Protein AF-A0AAD8YLR4-F1 (afdb_monomer)

Organism: NCBI:txid267567

Sequence (235 aa):
MLASTNTVVDGVGDVEEAAAVDIAEENGDDTSNDDSKNNEPLKPLCKSSRTKGYILLLVSASLNFEAVWRLYRKQDYVLHTDLEEINWCIVLDNLSSFYDFVLLRRSESDNDIRYAMAAACITIIISSFAILCHFDCTSLRKTLWPKMFGPNKRVELCILIFLVIFWLVTIWFNTTIRGIAGEGNEQYNLYFTSWLCLWTTFWTLERWFVASGMSSFQKFISSWPNRCKLWLITL

Solvent-accessible surface area (backbone atoms only — not comparable to full-atom values): 13696 Å² total; per-residue (Å²): 139,85,83,84,83,85,81,86,87,84,78,90,79,90,78,83,89,83,81,87,83,79,88,75,90,76,93,74,94,75,92,71,89,71,88,77,75,68,87,66,78,80,76,62,61,68,76,39,75,43,55,57,24,33,53,52,30,26,53,28,19,50,54,26,30,53,39,46,52,52,50,55,53,50,51,58,50,50,55,58,55,54,68,73,69,57,65,62,75,66,46,65,81,43,45,66,63,50,48,52,52,52,52,50,55,49,54,54,55,52,50,53,52,51,48,53,38,48,55,19,50,53,45,34,51,52,24,48,50,53,45,47,63,39,63,48,82,55,78,56,50,81,66,52,40,55,66,38,69,29,76,77,28,64,58,47,51,52,55,42,54,48,49,39,56,49,34,53,53,50,40,54,52,39,58,31,68,87,16,84,37,32,68,71,79,78,39,58,63,39,40,53,25,46,52,46,31,39,51,30,36,50,50,26,45,39,40,46,34,46,66,47,72,43,79,37,64,68,60,52,60,70,42,39,73,76,73,46,61,67,65,74,74,76,112

Structure (mmCIF, N/CA/C/O backbone):
data_AF-A0AAD8YLR4-F1
#
_entry.id   AF-A0AAD8YLR4-F1
#
loop_
_atom_site.group_PDB
_atom_site.id
_atom_site.type_symbol
_atom_site.label_atom_id
_atom_site.label_alt_id
_atom_site.label_comp_id
_atom_site.label_asym_id
_atom_site.label_entity_id
_atom_site.label_seq_id
_atom_site.pdbx_PDB_ins_code
_atom_site.Cartn_x
_atom_site.Cartn_y
_atom_site.Cartn_z
_atom_site.occupancy
_atom_site.B_iso_or_equiv
_atom_site.au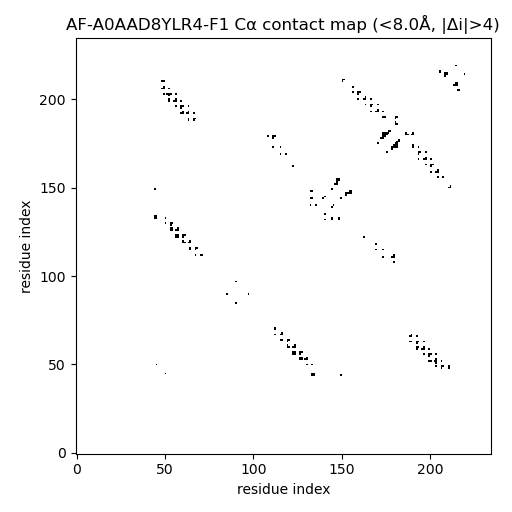th_seq_id
_atom_site.auth_comp_id
_atom_site.auth_asym_id
_atom_site.auth_atom_id
_atom_site.pdbx_PDB_model_num
ATOM 1 N N . MET A 1 1 ? -24.686 -42.105 -12.215 1.00 49.91 1 MET A N 1
ATOM 2 C CA . MET A 1 1 ? -24.621 -41.482 -10.876 1.00 49.91 1 MET A CA 1
ATOM 3 C C . MET A 1 1 ? -25.167 -40.072 -11.001 1.00 49.91 1 MET A C 1
ATOM 5 O O . MET A 1 1 ? -24.463 -39.198 -11.481 1.00 49.91 1 MET A O 1
ATOM 9 N N . LEU A 1 2 ? -26.452 -39.894 -10.695 1.00 46.34 2 LEU A N 1
ATOM 10 C CA . LEU A 1 2 ? -27.139 -38.603 -10.718 1.00 46.34 2 LEU A CA 1
ATOM 11 C C . LEU A 1 2 ? -27.111 -38.050 -9.291 1.00 46.34 2 LEU A C 1
ATOM 13 O O . LEU A 1 2 ? -27.673 -38.669 -8.391 1.00 46.34 2 LEU A O 1
ATOM 17 N N . ALA A 1 3 ? -26.405 -36.941 -9.078 1.00 56.16 3 ALA A N 1
ATOM 18 C CA . ALA A 1 3 ? -26.392 -36.243 -7.799 1.00 56.16 3 ALA A CA 1
ATOM 19 C C . ALA A 1 3 ? -27.547 -35.233 -7.777 1.00 56.16 3 ALA A C 1
ATOM 21 O O . ALA A 1 3 ? -27.572 -34.288 -8.560 1.00 56.16 3 ALA A O 1
ATOM 22 N N . SER A 1 4 ? -28.513 -35.486 -6.897 1.00 58.59 4 SER A N 1
ATOM 23 C CA . SER A 1 4 ? -29.635 -34.603 -6.586 1.00 58.59 4 SER A CA 1
ATOM 24 C C . SER A 1 4 ? -29.158 -33.472 -5.677 1.00 58.59 4 SER A C 1
ATOM 26 O O . SER A 1 4 ? -28.769 -33.720 -4.536 1.00 58.59 4 SER A O 1
ATOM 28 N N . THR A 1 5 ? -29.188 -32.234 -6.161 1.00 60.31 5 THR A N 1
ATOM 29 C CA . THR A 1 5 ? -28.969 -31.023 -5.361 1.00 60.31 5 THR A CA 1
ATOM 30 C C . THR A 1 5 ? -30.301 -30.538 -4.793 1.00 60.31 5 THR A C 1
ATOM 32 O O . THR A 1 5 ? -31.132 -29.989 -5.510 1.00 60.31 5 THR A O 1
ATOM 35 N N . ASN A 1 6 ? -30.496 -30.731 -3.486 1.00 57.22 6 ASN A N 1
ATOM 36 C CA . ASN A 1 6 ? -31.580 -30.113 -2.725 1.00 57.22 6 ASN A CA 1
ATOM 37 C C . ASN A 1 6 ? -31.218 -28.654 -2.419 1.00 57.22 6 ASN A C 1
ATOM 39 O O . ASN A 1 6 ? -30.356 -28.386 -1.582 1.00 57.22 6 ASN A O 1
ATOM 43 N N . THR A 1 7 ? -31.887 -27.713 -3.078 1.00 54.81 7 THR A N 1
ATOM 44 C CA . THR A 1 7 ? -31.911 -26.299 -2.690 1.00 54.81 7 THR A CA 1
ATOM 45 C C . THR A 1 7 ? -33.064 -26.070 -1.719 1.00 54.81 7 THR A C 1
ATOM 47 O O . THR A 1 7 ? -34.225 -26.082 -2.122 1.00 54.81 7 THR A O 1
ATOM 50 N N . VAL A 1 8 ? -32.736 -25.875 -0.443 1.00 58.78 8 VAL A N 1
ATOM 51 C CA . VAL A 1 8 ? -33.669 -25.382 0.576 1.00 58.78 8 VAL A CA 1
ATOM 52 C C . VAL A 1 8 ? -33.744 -23.864 0.440 1.00 58.78 8 VAL A C 1
ATOM 54 O O . VAL A 1 8 ? -32.735 -23.173 0.577 1.00 58.78 8 VAL A O 1
ATOM 57 N N . VAL A 1 9 ? -34.938 -23.375 0.115 1.00 55.06 9 VAL A N 1
ATOM 58 C CA . VAL A 1 9 ? -35.313 -21.961 0.091 1.00 55.06 9 VAL A CA 1
ATOM 59 C C . VAL A 1 9 ? -36.240 -21.743 1.282 1.00 55.06 9 VAL A C 1
ATOM 61 O O . VAL A 1 9 ? -37.400 -22.121 1.218 1.00 55.06 9 VAL A O 1
ATOM 64 N N . ASP A 1 10 ? -35.714 -21.132 2.338 1.00 53.00 10 ASP A N 1
ATOM 65 C CA . ASP A 1 10 ? -36.456 -20.559 3.465 1.00 53.00 10 ASP A CA 1
ATOM 66 C C . ASP A 1 10 ? -35.835 -19.171 3.701 1.00 53.00 10 ASP A C 1
ATOM 68 O O . ASP A 1 10 ? -34.615 -19.033 3.692 1.00 53.00 10 ASP A O 1
ATOM 72 N N . GLY A 1 11 ? -36.540 -18.069 3.896 1.00 49.44 11 GLY A N 1
ATOM 73 C CA . GLY A 1 11 ? -37.961 -17.805 3.976 1.00 49.44 11 GLY A CA 1
ATOM 74 C C . GLY A 1 11 ? -38.108 -16.282 4.029 1.00 49.44 11 GLY A C 1
ATOM 75 O O . GLY A 1 11 ? -37.240 -15.571 4.541 1.00 49.44 11 GLY A O 1
ATOM 76 N N . VAL A 1 12 ? -39.182 -15.798 3.418 1.00 50.28 12 VAL A N 1
ATOM 77 C CA . VAL A 1 12 ? -39.616 -14.402 3.400 1.00 50.28 12 VAL A CA 1
ATOM 78 C C . VAL A 1 12 ? -39.970 -13.981 4.826 1.00 50.28 12 VAL A C 1
ATOM 80 O O . VAL A 1 12 ? -40.795 -14.618 5.474 1.00 50.28 12 VAL A O 1
ATOM 83 N N . GLY A 1 13 ? -39.314 -12.931 5.316 1.00 50.25 13 GLY A N 1
ATOM 84 C CA . GLY A 1 13 ? -39.686 -12.236 6.541 1.00 50.25 13 GLY A CA 1
ATOM 85 C C . GLY A 1 13 ? -40.211 -10.855 6.184 1.00 50.25 13 GLY A C 1
ATOM 86 O O . GLY A 1 13 ? -39.418 -9.936 5.980 1.00 50.25 13 GLY A O 1
ATOM 87 N N . ASP A 1 14 ? -41.533 -10.747 6.086 1.00 54.50 14 ASP A N 1
ATOM 88 C CA . ASP A 1 14 ? -42.263 -9.485 6.073 1.00 54.50 14 ASP A CA 1
ATOM 89 C C . ASP A 1 14 ? -42.074 -8.776 7.421 1.00 54.50 14 ASP A C 1
ATOM 91 O O . ASP A 1 14 ? -42.303 -9.368 8.476 1.00 54.50 14 ASP A O 1
ATOM 95 N N . VAL A 1 15 ? -41.665 -7.505 7.391 1.00 56.25 15 VAL A N 1
ATOM 96 C CA . VAL A 1 15 ? -41.794 -6.599 8.540 1.00 56.25 15 VAL A CA 1
ATOM 97 C C . VAL A 1 15 ? -42.367 -5.274 8.049 1.00 56.25 15 VAL A C 1
ATOM 99 O O . VAL A 1 15 ? -41.657 -4.407 7.539 1.00 56.25 15 VAL A O 1
ATOM 102 N N . GLU A 1 16 ? -43.693 -5.225 8.137 1.00 54.28 16 GLU A N 1
ATOM 103 C CA . GLU A 1 16 ? -44.536 -4.139 8.649 1.00 54.28 16 GLU A CA 1
ATOM 104 C C . GLU A 1 16 ? -43.886 -2.752 8.834 1.00 54.28 16 GLU A C 1
ATOM 106 O O . GLU A 1 16 ? -43.143 -2.464 9.770 1.00 54.28 16 GLU A O 1
ATOM 111 N N . GLU A 1 17 ? -44.230 -1.887 7.884 1.00 58.28 17 GLU A N 1
ATOM 112 C CA . GLU A 1 17 ? -44.813 -0.555 8.062 1.00 58.28 17 GLU A CA 1
ATOM 113 C C . GLU A 1 17 ? -45.206 -0.144 9.499 1.00 58.28 17 GLU A C 1
ATOM 115 O O . GLU A 1 17 ? -46.144 -0.687 10.066 1.00 58.28 17 GLU A O 1
ATOM 120 N N . ALA A 1 18 ? -44.537 0.884 10.041 1.00 47.28 18 ALA A N 1
ATOM 121 C CA . ALA A 1 18 ? -45.139 2.020 10.758 1.00 47.28 18 ALA A CA 1
ATOM 122 C C . ALA A 1 18 ? -44.048 2.927 11.358 1.00 47.28 18 ALA A C 1
ATOM 124 O O . ALA A 1 18 ? -43.190 2.463 12.102 1.00 47.28 18 ALA A O 1
ATOM 125 N N . ALA A 1 19 ? -44.108 4.228 11.058 1.00 43.12 19 ALA A N 1
ATOM 126 C CA . ALA A 1 19 ? -44.197 5.301 12.060 1.00 43.12 19 ALA A CA 1
ATOM 127 C C . ALA A 1 19 ? -43.851 6.659 11.430 1.00 43.12 19 ALA A C 1
ATOM 129 O O . ALA A 1 19 ? -42.728 6.912 10.991 1.00 43.12 19 ALA A O 1
ATOM 130 N N . ALA A 1 20 ? -44.856 7.532 11.422 1.00 48.81 20 ALA A N 1
ATOM 131 C CA . ALA A 1 20 ? -44.715 8.963 11.236 1.00 48.81 20 ALA A CA 1
ATOM 132 C C . ALA A 1 20 ? -43.827 9.552 12.345 1.00 48.81 20 ALA A C 1
ATOM 134 O O . ALA A 1 20 ? -43.966 9.202 13.516 1.00 48.81 20 ALA A O 1
ATOM 135 N N . VAL A 1 21 ? -42.914 10.443 11.961 1.00 51.75 21 VAL A N 1
ATOM 136 C CA . VAL A 1 21 ? -42.094 11.224 12.889 1.00 51.75 21 VAL A CA 1
ATOM 137 C C . VAL A 1 21 ? -42.799 12.558 13.108 1.00 51.75 21 VAL A C 1
ATOM 139 O O . VAL A 1 21 ? -42.682 13.464 12.285 1.00 51.75 21 VAL A O 1
ATOM 142 N N . ASP A 1 22 ? -43.538 12.649 14.212 1.00 47.34 22 ASP A N 1
ATOM 143 C CA . ASP A 1 22 ? -43.898 13.919 14.839 1.00 47.34 22 ASP A CA 1
ATOM 144 C C . ASP A 1 22 ? -42.649 14.487 15.526 1.00 47.34 22 ASP A C 1
ATOM 146 O O . ASP A 1 22 ? -42.030 13.847 16.378 1.00 47.34 22 ASP A O 1
ATOM 150 N N . ILE A 1 23 ? -42.256 15.692 15.118 1.00 53.31 23 ILE A N 1
ATOM 151 C CA . ILE A 1 23 ? -41.173 16.462 15.730 1.00 53.31 23 ILE A CA 1
ATOM 152 C C . ILE A 1 23 ? -41.787 17.232 16.901 1.00 53.31 23 ILE A C 1
ATOM 154 O O . ILE A 1 23 ? -42.362 18.302 16.713 1.00 53.31 23 ILE A O 1
ATOM 158 N N . ALA A 1 24 ? -41.677 16.674 18.105 1.00 51.72 24 ALA A N 1
ATOM 159 C CA . ALA A 1 24 ? -41.873 17.408 19.347 1.00 51.72 24 ALA A CA 1
ATOM 160 C C . ALA A 1 24 ? -40.500 17.848 19.876 1.00 51.72 24 ALA A C 1
ATOM 162 O O . ALA A 1 24 ? -39.644 17.023 20.194 1.00 51.72 24 ALA A O 1
ATOM 163 N N . GLU A 1 25 ? -40.288 19.163 19.923 1.00 59.66 25 GLU A N 1
ATOM 164 C CA . GLU A 1 25 ? -39.229 19.789 20.709 1.00 59.66 25 GLU A CA 1
ATOM 165 C C . GLU A 1 25 ? -39.498 19.527 22.194 1.00 59.66 25 GLU A C 1
ATOM 167 O O . GLU A 1 25 ? -40.495 20.001 22.736 1.00 59.66 25 GLU A O 1
ATOM 172 N N . GLU A 1 26 ? -38.593 18.818 22.867 1.00 51.00 26 GLU A N 1
ATOM 173 C CA . GLU A 1 26 ? -38.573 18.767 24.326 1.00 51.00 26 GLU A CA 1
ATOM 174 C C . GLU A 1 26 ? -37.176 19.150 24.825 1.00 51.00 26 GLU A C 1
ATOM 176 O O . GLU A 1 26 ? -36.200 18.406 24.720 1.00 51.00 26 GLU A O 1
ATOM 181 N N . ASN A 1 27 ? -37.096 20.387 25.319 1.00 56.31 27 ASN A N 1
ATOM 182 C CA . ASN A 1 27 ? -36.029 20.873 26.180 1.00 56.31 27 ASN A CA 1
ATOM 183 C C . ASN A 1 27 ? -36.123 20.131 27.519 1.00 56.31 27 ASN A C 1
ATOM 185 O O . ASN A 1 27 ? -37.090 20.320 28.254 1.00 56.31 27 ASN A O 1
ATOM 189 N N . GLY A 1 28 ? -35.107 19.337 27.845 1.00 51.66 28 GLY A N 1
ATOM 190 C CA . GLY A 1 28 ? -34.998 18.631 29.118 1.00 51.66 28 GLY A CA 1
ATOM 191 C C . GLY A 1 28 ? -33.544 18.534 29.555 1.00 51.66 28 GLY A C 1
ATOM 192 O O . GLY A 1 28 ? -32.827 17.617 29.167 1.00 51.66 28 GLY A O 1
ATOM 193 N N . ASP A 1 29 ? -33.122 19.534 30.324 1.00 58.84 29 ASP A N 1
ATOM 194 C CA . ASP A 1 29 ? -31.951 19.508 31.195 1.00 58.84 29 ASP A CA 1
ATOM 195 C C . ASP A 1 29 ? -32.166 18.437 32.271 1.00 58.84 29 ASP A C 1
ATOM 197 O O . ASP A 1 29 ? -33.062 18.578 33.095 1.00 58.84 29 ASP A O 1
ATOM 201 N N . ASP A 1 30 ? -31.375 17.365 32.242 1.00 48.28 3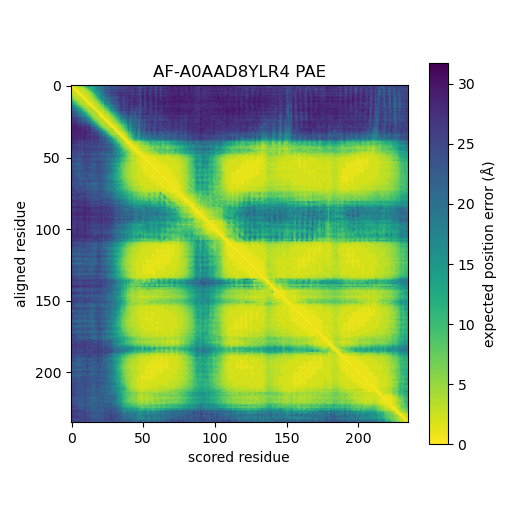0 ASP A N 1
ATOM 202 C CA . ASP A 1 30 ? -31.190 16.495 33.403 1.00 48.28 30 ASP A CA 1
ATOM 203 C C . ASP A 1 30 ? -29.800 15.854 33.357 1.00 48.28 30 ASP A C 1
ATOM 205 O O . ASP A 1 30 ? -29.542 14.783 32.797 1.00 48.28 30 ASP A O 1
ATOM 209 N N . THR A 1 31 ? -28.856 16.576 33.954 1.00 52.84 31 THR A N 1
ATOM 210 C CA . THR A 1 31 ? -27.469 16.152 34.136 1.00 52.84 31 THR A CA 1
ATOM 211 C C . THR A 1 31 ? -27.368 15.260 35.378 1.00 52.84 31 THR A C 1
ATOM 213 O O . THR A 1 31 ? -26.794 15.647 36.395 1.00 52.84 31 THR A O 1
ATOM 216 N N . SER A 1 32 ? -27.942 14.054 35.330 1.00 51.72 32 SER A N 1
ATOM 217 C CA . SER A 1 32 ? -27.764 13.056 36.390 1.00 51.72 32 SER A CA 1
ATOM 218 C C . SER A 1 32 ? -26.590 12.125 36.070 1.00 51.72 32 SER A C 1
ATOM 220 O O . SER A 1 32 ? -26.658 11.297 35.160 1.00 51.72 32 SER A O 1
ATOM 222 N N . ASN A 1 33 ? -25.515 12.278 36.849 1.00 54.03 33 ASN A N 1
ATOM 223 C CA . ASN A 1 33 ? -24.381 11.361 36.969 1.00 54.03 33 ASN A CA 1
ATOM 224 C C . ASN A 1 33 ? -24.854 9.922 37.228 1.00 54.03 33 ASN A C 1
ATOM 226 O O . ASN A 1 33 ? -25.118 9.551 38.370 1.00 54.03 33 ASN A O 1
ATOM 230 N N . ASP A 1 34 ? -24.892 9.101 36.182 1.00 46.81 34 ASP A N 1
ATOM 231 C CA . ASP A 1 34 ? -24.979 7.646 36.303 1.00 46.81 34 ASP A CA 1
ATOM 232 C C . ASP A 1 34 ? -23.644 7.015 35.875 1.00 46.81 34 ASP A C 1
ATOM 234 O O . ASP A 1 34 ? -23.484 6.448 34.791 1.00 46.81 34 ASP A O 1
ATOM 238 N N . ASP A 1 35 ? -22.647 7.168 36.752 1.00 54.62 35 ASP A N 1
ATOM 239 C CA . ASP A 1 35 ? -21.305 6.571 36.652 1.00 54.62 35 ASP A CA 1
ATOM 240 C C . ASP A 1 35 ? -21.300 5.058 36.980 1.00 54.62 35 ASP A C 1
ATOM 242 O O . ASP A 1 35 ? -20.246 4.451 37.176 1.00 54.62 35 ASP A O 1
ATOM 246 N N . SER A 1 36 ? -22.469 4.405 37.014 1.00 54.88 36 SER A N 1
ATOM 247 C CA . SER A 1 36 ? -22.599 2.968 37.297 1.00 54.88 36 SER A CA 1
ATOM 248 C C . SER A 1 36 ? -22.646 2.081 36.044 1.00 54.88 36 SER A C 1
ATOM 250 O O . SER A 1 36 ? -23.010 0.906 36.115 1.00 54.88 36 SER A O 1
ATOM 252 N N . LYS A 1 37 ? -22.247 2.594 34.872 1.00 48.94 37 LYS A N 1
ATOM 253 C CA . LYS A 1 37 ? -22.216 1.800 33.634 1.00 48.94 37 LYS A CA 1
ATOM 254 C C . LYS A 1 37 ? -21.131 0.724 33.678 1.00 48.94 37 LYS A C 1
ATOM 256 O O . LYS A 1 37 ? -19.991 0.954 33.290 1.00 48.94 37 LYS A O 1
ATOM 261 N N . ASN A 1 38 ? -21.555 -0.464 34.108 1.00 50.00 38 ASN A N 1
ATOM 262 C CA . ASN A 1 38 ? -21.089 -1.785 33.696 1.00 50.00 38 ASN A CA 1
ATOM 263 C C . ASN A 1 38 ? -19.584 -1.880 33.417 1.00 50.00 38 ASN A C 1
ATOM 265 O O . ASN A 1 38 ? -19.125 -1.681 32.292 1.00 50.00 38 ASN A O 1
ATOM 269 N N . ASN A 1 39 ? -18.838 -2.317 34.434 1.00 60.66 39 ASN A N 1
ATOM 270 C CA . ASN A 1 39 ? -17.492 -2.875 34.290 1.00 60.66 39 ASN A CA 1
ATOM 271 C C . ASN A 1 39 ? -17.536 -4.203 33.506 1.00 60.66 39 ASN A C 1
ATOM 273 O O . ASN A 1 39 ? -17.104 -5.244 34.005 1.00 60.66 39 ASN A O 1
ATOM 277 N N . GLU A 1 40 ? -18.078 -4.205 32.286 1.00 71.38 40 GLU A N 1
ATOM 278 C CA . GLU A 1 40 ? -17.876 -5.326 31.383 1.00 71.38 40 GLU A CA 1
ATOM 279 C C . GLU A 1 40 ? -16.366 -5.467 31.156 1.00 71.38 40 GLU A C 1
ATOM 281 O O . GLU A 1 40 ? -15.687 -4.488 30.822 1.00 71.38 40 GLU A O 1
ATOM 286 N N . PRO A 1 41 ? -15.800 -6.663 31.384 1.00 71.44 41 PRO A N 1
ATOM 287 C CA . PRO A 1 41 ? -14.368 -6.865 31.283 1.00 71.44 41 PRO A CA 1
ATOM 288 C C . PRO A 1 41 ? -13.905 -6.485 29.876 1.00 71.44 41 PRO A C 1
ATOM 290 O O . PRO A 1 41 ? -14.313 -7.098 28.888 1.00 71.44 41 PRO A O 1
ATOM 293 N N . LEU A 1 42 ? -13.042 -5.465 29.796 1.00 70.75 42 LEU A N 1
ATOM 294 C CA . LEU A 1 42 ? -12.464 -4.963 28.549 1.00 70.75 42 LEU A CA 1
ATOM 295 C C . LEU A 1 42 ? -11.948 -6.134 27.707 1.00 70.75 42 LEU A C 1
ATOM 297 O O . LEU A 1 42 ? -10.951 -6.781 28.045 1.00 70.75 42 LEU A O 1
ATOM 301 N N . LYS A 1 43 ? -12.634 -6.406 26.591 1.00 79.19 43 LYS A N 1
ATOM 302 C CA . LYS A 1 43 ? -12.244 -7.471 25.668 1.00 79.19 43 LYS A CA 1
ATOM 303 C C . LYS A 1 43 ? -10.803 -7.215 25.202 1.00 79.19 43 LYS A C 1
ATOM 305 O O . LYS A 1 43 ? -10.490 -6.110 24.757 1.00 79.19 43 LYS A O 1
ATOM 310 N N . PRO A 1 44 ? -9.901 -8.207 25.287 1.00 80.88 44 PRO A N 1
ATOM 311 C CA . PRO A 1 44 ? -8.498 -7.998 24.957 1.00 80.88 44 PRO A CA 1
ATOM 312 C C . PRO A 1 44 ? -8.323 -7.611 23.479 1.00 80.88 44 PRO A C 1
ATOM 314 O O . PRO A 1 44 ? -8.842 -8.298 22.597 1.00 80.88 44 PRO A O 1
ATOM 317 N N . LEU A 1 45 ? -7.553 -6.543 23.212 1.00 78.62 45 LEU A N 1
ATOM 318 C CA . LEU A 1 45 ? -7.290 -6.020 21.859 1.00 78.62 45 LEU A CA 1
ATOM 319 C C . LEU A 1 45 ? -6.738 -7.079 20.895 1.00 78.62 45 LEU A C 1
ATOM 321 O O . LEU A 1 45 ? -7.091 -7.068 19.721 1.00 78.62 45 LEU A O 1
ATOM 325 N N . CYS A 1 46 ? -5.942 -8.033 21.383 1.00 82.38 46 CYS A N 1
ATOM 326 C CA . CYS A 1 46 ? -5.368 -9.105 20.564 1.00 82.38 46 CYS A CA 1
ATOM 327 C C . CYS A 1 46 ? -6.416 -10.044 19.938 1.00 82.38 46 CYS A C 1
ATOM 329 O O . CYS A 1 46 ? -6.127 -10.721 18.955 1.00 82.38 46 CYS A O 1
ATOM 331 N N . LYS A 1 47 ? -7.647 -10.082 20.471 1.00 85.81 47 LYS A N 1
ATOM 332 C CA . LYS A 1 47 ? -8.772 -10.842 19.893 1.00 85.81 47 LYS A CA 1
ATOM 333 C C . LYS A 1 47 ? -9.615 -10.010 18.919 1.00 85.81 47 LYS A C 1
ATOM 335 O O . LYS A 1 47 ? -10.684 -10.453 18.497 1.00 85.81 47 LYS A O 1
ATOM 340 N N . SER A 1 48 ? -9.171 -8.800 18.585 1.00 88.25 48 SER A N 1
ATOM 341 C CA . SER A 1 48 ? -9.835 -7.930 17.620 1.00 88.25 48 SER A CA 1
ATOM 342 C C . SER A 1 48 ? -9.770 -8.533 16.216 1.00 88.25 48 SER A C 1
ATOM 344 O O . SER A 1 48 ? -8.715 -8.955 15.746 1.00 88.25 48 SER A O 1
ATOM 346 N N . SER A 1 49 ? -10.894 -8.522 15.497 1.00 90.12 49 SER A N 1
ATOM 347 C CA . SER A 1 49 ? -10.928 -8.881 14.073 1.00 90.12 49 SER A CA 1
ATOM 348 C C . SER A 1 49 ? -10.056 -7.951 13.216 1.00 90.12 49 SER A C 1
ATOM 350 O O . SER A 1 49 ? -9.607 -8.362 12.148 1.00 90.12 49 SER A O 1
ATOM 352 N N . ARG A 1 50 ? -9.769 -6.737 13.708 1.00 92.81 50 ARG A N 1
ATOM 353 C CA . ARG A 1 50 ? -8.946 -5.710 13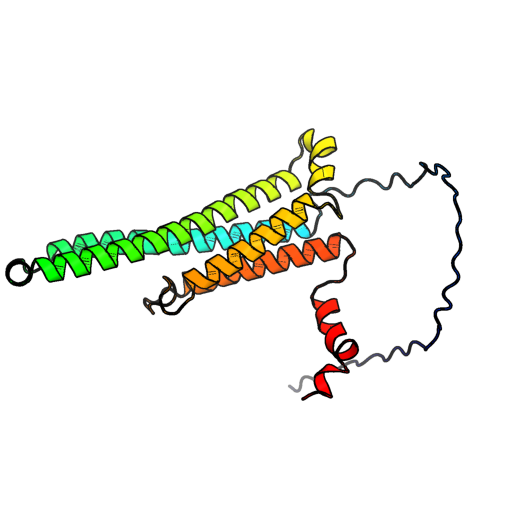.047 1.00 92.81 50 ARG A CA 1
ATOM 354 C C . ARG A 1 50 ? -7.475 -6.108 12.930 1.00 92.81 50 ARG A C 1
ATOM 356 O O . ARG A 1 50 ? -6.847 -5.814 11.920 1.00 92.81 50 ARG A O 1
ATOM 363 N N . THR A 1 51 ? -6.940 -6.856 13.899 1.00 94.44 51 THR A N 1
ATOM 364 C CA . THR A 1 51 ? -5.540 -7.318 13.881 1.00 94.44 51 THR A CA 1
ATOM 365 C C . THR A 1 51 ? -5.247 -8.187 12.657 1.00 94.44 51 THR A C 1
ATOM 367 O O . THR A 1 51 ? -4.174 -8.081 12.072 1.00 94.44 51 THR A O 1
ATOM 370 N N . LYS A 1 52 ? -6.225 -8.987 12.208 1.00 95.56 52 LYS A N 1
ATOM 371 C CA . LYS A 1 52 ? -6.110 -9.774 10.970 1.00 95.56 52 LYS A CA 1
ATOM 372 C C . LYS A 1 52 ? -5.947 -8.882 9.733 1.00 95.56 52 LYS A C 1
ATOM 374 O O . LYS A 1 52 ? -5.193 -9.243 8.840 1.00 95.56 52 LYS A O 1
ATOM 379 N N . GLY A 1 53 ? -6.615 -7.725 9.718 1.00 95.94 53 GLY A N 1
ATOM 380 C CA . GLY A 1 53 ? -6.468 -6.686 8.695 1.00 95.94 53 GLY A CA 1
ATOM 381 C C . GLY A 1 53 ? -5.034 -6.190 8.584 1.00 95.94 53 GLY A C 1
ATOM 382 O O . GLY A 1 53 ? -4.419 -6.309 7.529 1.00 95.94 53 GLY A O 1
ATOM 383 N N . TYR A 1 54 ? -4.461 -5.745 9.704 1.00 96.88 54 TYR A N 1
ATOM 384 C CA . TYR A 1 54 ? -3.081 -5.261 9.729 1.00 96.88 54 TYR A CA 1
ATOM 385 C C . TYR A 1 54 ? -2.048 -6.333 9.364 1.00 96.88 54 TYR A C 1
ATOM 387 O O . TYR A 1 54 ? -1.102 -6.024 8.648 1.00 96.88 54 TYR A O 1
ATOM 395 N N . ILE A 1 55 ? -2.230 -7.586 9.802 1.00 97.00 55 ILE A N 1
ATOM 396 C CA . ILE A 1 55 ? -1.343 -8.697 9.411 1.00 97.00 55 ILE A CA 1
ATOM 397 C C . ILE A 1 55 ? -1.405 -8.927 7.899 1.00 97.00 55 ILE A C 1
ATOM 399 O O . ILE A 1 55 ? -0.367 -9.061 7.255 1.00 97.00 55 ILE A O 1
ATOM 403 N N . LEU A 1 56 ? -2.608 -8.951 7.322 1.00 97.38 56 LEU A N 1
ATOM 404 C CA . LEU A 1 56 ? -2.772 -9.141 5.884 1.00 97.38 56 LEU A CA 1
ATOM 405 C C . LEU A 1 56 ? -2.170 -7.973 5.087 1.00 97.38 56 LEU A C 1
ATOM 407 O O . LEU A 1 56 ? -1.521 -8.202 4.066 1.00 97.38 56 LEU A O 1
ATOM 411 N N . LEU A 1 57 ? -2.331 -6.741 5.578 1.00 97.44 57 LEU A N 1
ATOM 412 C CA . LEU A 1 57 ? -1.714 -5.551 4.994 1.00 97.44 57 LEU A CA 1
ATOM 413 C C . LEU A 1 57 ? -0.181 -5.610 5.067 1.00 97.44 57 LEU A C 1
ATOM 415 O O . LEU A 1 57 ? 0.476 -5.306 4.076 1.00 97.44 57 LEU A O 1
ATOM 419 N N . LEU A 1 58 ? 0.387 -6.050 6.196 1.00 97.88 58 LEU A N 1
ATOM 420 C CA . LEU A 1 58 ? 1.831 -6.242 6.355 1.00 97.88 58 LEU A CA 1
ATOM 421 C C . LEU A 1 58 ? 2.367 -7.248 5.330 1.00 97.88 58 LEU A C 1
ATOM 423 O O . LEU A 1 58 ? 3.308 -6.937 4.609 1.00 97.88 58 LEU A O 1
ATOM 427 N N . VAL A 1 59 ? 1.737 -8.423 5.221 1.00 98.06 59 VAL A N 1
ATOM 428 C CA . VAL A 1 59 ? 2.141 -9.459 4.254 1.00 98.06 59 VAL A CA 1
ATOM 429 C C . VAL A 1 59 ? 2.048 -8.936 2.821 1.00 98.06 59 VAL A C 1
ATOM 431 O O . VAL A 1 59 ? 2.977 -9.123 2.039 1.00 98.06 59 VAL A O 1
ATOM 434 N N . SER A 1 60 ? 0.963 -8.237 2.482 1.00 97.81 60 SER A N 1
ATOM 435 C CA . SER A 1 60 ? 0.770 -7.669 1.141 1.00 97.81 60 SER A CA 1
ATOM 436 C C . SER A 1 60 ? 1.837 -6.623 0.816 1.00 97.81 60 SER A C 1
ATOM 438 O O . SER A 1 60 ? 2.430 -6.665 -0.260 1.00 97.81 60 SER A O 1
ATOM 440 N N . ALA A 1 61 ? 2.151 -5.745 1.772 1.00 97.56 61 ALA A N 1
ATOM 441 C CA . ALA A 1 61 ? 3.196 -4.741 1.623 1.00 97.56 61 ALA A CA 1
ATOM 442 C C . ALA A 1 61 ? 4.594 -5.368 1.511 1.00 97.56 61 ALA A C 1
ATOM 444 O O . ALA A 1 61 ? 5.398 -4.903 0.709 1.00 97.56 61 ALA A O 1
ATOM 445 N N . SER A 1 62 ? 4.880 -6.453 2.238 1.00 97.88 62 SER A N 1
ATOM 446 C CA . SER A 1 62 ? 6.132 -7.206 2.089 1.00 97.88 62 SER A CA 1
ATOM 447 C C . SER A 1 62 ? 6.258 -7.873 0.719 1.00 97.88 62 SER A C 1
ATOM 449 O O . SER A 1 62 ? 7.330 -7.822 0.119 1.00 97.88 62 SER A O 1
ATOM 451 N N . LEU A 1 63 ? 5.175 -8.457 0.192 1.00 96.81 63 LEU A N 1
ATOM 452 C CA . LEU A 1 63 ? 5.160 -9.013 -1.165 1.00 96.81 63 LEU A CA 1
ATOM 453 C C . LEU A 1 63 ? 5.368 -7.921 -2.219 1.00 96.81 63 LEU A C 1
ATOM 455 O O . LEU A 1 63 ? 6.112 -8.129 -3.175 1.00 96.81 63 LEU A O 1
ATOM 459 N N . ASN A 1 64 ? 4.745 -6.755 -2.026 1.00 96.94 64 ASN A N 1
ATOM 460 C CA . ASN A 1 64 ? 4.940 -5.605 -2.899 1.00 96.94 64 ASN A CA 1
ATOM 461 C C . ASN A 1 64 ? 6.390 -5.104 -2.850 1.00 96.94 64 ASN A C 1
ATOM 463 O O . ASN A 1 64 ? 7.007 -4.940 -3.897 1.00 96.94 64 ASN A O 1
ATOM 467 N N . PHE A 1 65 ? 6.967 -4.959 -1.653 1.00 96.62 65 PHE A N 1
ATOM 468 C CA . PHE A 1 65 ? 8.366 -4.566 -1.477 1.00 96.62 65 PHE A CA 1
ATOM 469 C C . PHE A 1 65 ? 9.323 -5.537 -2.175 1.00 96.62 65 PHE A C 1
ATOM 471 O O . PHE A 1 65 ? 10.190 -5.103 -2.925 1.00 96.62 65 PHE A O 1
ATOM 478 N N . GLU A 1 66 ? 9.145 -6.846 -1.983 1.00 96.19 66 GLU A N 1
ATOM 479 C CA . GLU A 1 66 ? 9.972 -7.866 -2.637 1.00 96.19 66 GLU A CA 1
ATOM 480 C C . GLU A 1 66 ? 9.824 -7.823 -4.168 1.00 96.19 66 GLU A C 1
ATOM 482 O O . GLU A 1 66 ? 10.814 -7.978 -4.888 1.00 96.19 66 GLU A O 1
ATOM 487 N N . ALA A 1 67 ? 8.615 -7.571 -4.685 1.00 95.25 67 ALA A N 1
ATOM 488 C CA . ALA A 1 67 ? 8.391 -7.403 -6.119 1.00 95.25 67 ALA A CA 1
ATOM 489 C C . ALA A 1 67 ? 9.164 -6.194 -6.672 1.00 95.25 67 ALA A C 1
ATOM 491 O O . ALA A 1 67 ? 9.882 -6.344 -7.662 1.00 95.25 67 ALA A O 1
ATOM 492 N N . VAL A 1 68 ? 9.089 -5.033 -6.008 1.00 94.94 68 VAL A N 1
ATOM 493 C CA . VAL A 1 68 ? 9.844 -3.833 -6.412 1.00 94.94 68 VAL A CA 1
ATOM 494 C C . VAL A 1 68 ? 11.353 -4.053 -6.270 1.00 94.94 68 VAL A C 1
ATOM 496 O O . VAL A 1 68 ? 12.117 -3.717 -7.170 1.00 94.94 68 VAL A O 1
ATOM 499 N N . TRP A 1 69 ? 11.802 -4.681 -5.183 1.00 94.56 69 TRP A N 1
ATOM 500 C CA . TRP A 1 69 ? 13.219 -4.951 -4.932 1.00 94.56 69 TRP A CA 1
ATOM 501 C C . TRP A 1 69 ? 13.849 -5.863 -5.993 1.00 94.56 69 TRP A C 1
ATOM 503 O O . TRP A 1 69 ? 15.004 -5.683 -6.387 1.00 94.56 69 TRP A O 1
ATOM 513 N N . ARG A 1 70 ? 13.096 -6.848 -6.495 1.00 92.94 70 ARG A N 1
ATOM 514 C CA . ARG A 1 70 ? 13.537 -7.685 -7.622 1.00 92.94 70 ARG A CA 1
ATOM 515 C C . ARG A 1 70 ? 13.667 -6.892 -8.917 1.00 92.94 70 ARG A C 1
ATOM 517 O O . ARG A 1 70 ? 14.590 -7.170 -9.678 1.00 92.94 70 ARG A O 1
ATOM 524 N N . LEU A 1 71 ? 12.769 -5.941 -9.165 1.00 91.19 71 LEU A N 1
ATOM 525 C CA . LEU A 1 71 ? 12.834 -5.071 -10.340 1.00 91.19 71 LEU A CA 1
ATOM 526 C C . LEU A 1 71 ? 14.043 -4.145 -10.273 1.00 91.19 71 LEU A C 1
ATOM 528 O O . LEU A 1 71 ? 14.822 -4.116 -11.221 1.00 91.19 71 LEU A O 1
ATOM 532 N N . TYR A 1 72 ? 14.254 -3.507 -9.121 1.00 90.94 72 TYR A N 1
ATOM 533 C CA . TYR A 1 72 ? 15.424 -2.671 -8.865 1.00 90.94 72 TYR A CA 1
ATOM 534 C C . TYR A 1 72 ? 16.733 -3.422 -9.156 1.00 90.94 72 TYR A C 1
ATOM 536 O O . TYR A 1 72 ? 17.546 -2.973 -9.960 1.00 90.94 72 TYR A O 1
ATOM 544 N N . ARG A 1 73 ? 16.886 -4.642 -8.615 1.00 90.56 73 ARG A N 1
ATOM 545 C CA . ARG A 1 73 ? 18.071 -5.474 -8.889 1.00 90.56 73 ARG A CA 1
ATOM 546 C C . ARG A 1 73 ? 18.231 -5.830 -10.365 1.00 90.56 73 ARG A C 1
ATOM 548 O O . ARG A 1 73 ? 19.347 -5.807 -10.867 1.00 90.56 73 ARG A O 1
ATOM 555 N N . LYS A 1 74 ? 17.149 -6.193 -11.063 1.00 89.50 74 LYS A N 1
ATOM 556 C CA . LYS A 1 74 ? 17.220 -6.528 -12.497 1.00 89.50 74 LYS A CA 1
ATOM 557 C C . LYS A 1 74 ? 17.698 -5.340 -13.330 1.00 89.50 74 LYS A C 1
ATOM 559 O O . LYS A 1 74 ? 18.502 -5.542 -14.233 1.00 89.50 74 LYS A O 1
ATOM 564 N N . GLN A 1 75 ? 17.233 -4.135 -13.019 1.00 85.50 75 GLN A N 1
ATOM 565 C CA . GLN A 1 75 ? 17.641 -2.923 -13.726 1.00 85.50 75 GLN A CA 1
ATOM 566 C C . GLN A 1 75 ? 19.122 -2.601 -13.518 1.00 85.50 75 GLN A C 1
ATOM 568 O O . GLN A 1 75 ? 19.809 -2.285 -14.488 1.00 85.50 75 GLN A O 1
ATOM 573 N N . ASP A 1 76 ? 19.629 -2.767 -12.293 1.00 81.56 76 ASP A N 1
ATOM 574 C CA . ASP A 1 76 ? 21.060 -2.607 -12.008 1.00 81.56 76 ASP A CA 1
ATOM 575 C C . ASP A 1 76 ? 21.918 -3.611 -12.802 1.00 81.56 76 ASP A C 1
ATOM 577 O O . ASP A 1 76 ? 22.975 -3.246 -13.317 1.00 81.56 76 ASP A O 1
ATOM 581 N N . TYR A 1 77 ? 21.459 -4.861 -12.958 1.00 82.56 77 TYR A N 1
ATOM 582 C CA . TYR A 1 77 ? 22.163 -5.866 -13.765 1.00 82.56 77 TYR A CA 1
ATOM 583 C C . TYR A 1 77 ? 22.160 -5.547 -15.265 1.00 82.56 77 TYR A C 1
ATOM 585 O O . TYR A 1 77 ? 23.222 -5.581 -15.879 1.00 82.56 77 TYR A O 1
ATOM 593 N N . VAL A 1 78 ? 20.995 -5.234 -15.848 1.00 79.44 78 VAL A N 1
ATOM 594 C CA . VAL A 1 78 ? 20.868 -4.937 -17.291 1.00 79.44 78 VAL A CA 1
ATOM 595 C C . VAL A 1 78 ? 21.755 -3.762 -17.678 1.00 79.44 78 VAL A C 1
ATOM 597 O O . VAL A 1 78 ? 22.496 -3.842 -18.651 1.00 79.44 78 VAL A O 1
ATOM 600 N N . LEU A 1 79 ? 21.768 -2.714 -16.857 1.00 76.62 79 LEU A N 1
ATOM 601 C CA . LEU A 1 79 ? 22.634 -1.567 -17.077 1.00 76.62 79 LEU A CA 1
ATOM 602 C C . LEU A 1 79 ? 24.121 -1.956 -17.129 1.00 76.62 79 LEU A C 1
ATOM 604 O O . LEU A 1 79 ? 24.858 -1.434 -17.962 1.00 76.62 79 LEU A O 1
ATOM 608 N N . HIS A 1 80 ? 24.567 -2.839 -16.234 1.00 75.81 80 HIS A N 1
ATOM 609 C CA . HIS A 1 80 ? 25.956 -3.288 -16.219 1.00 75.81 80 HIS A CA 1
ATOM 610 C C . HIS A 1 80 ? 26.316 -4.110 -17.461 1.00 75.81 80 HIS A C 1
ATOM 612 O O . HIS A 1 80 ? 27.392 -3.897 -18.011 1.00 75.81 80 HIS A O 1
ATOM 618 N N . THR A 1 81 ? 25.431 -4.999 -17.920 1.00 78.75 81 THR A N 1
ATOM 619 C CA . THR A 1 81 ? 25.674 -5.832 -19.110 1.00 78.75 81 THR A CA 1
ATOM 620 C C . THR A 1 81 ? 25.605 -5.027 -20.410 1.00 78.75 81 THR A C 1
ATOM 622 O O . THR A 1 81 ? 26.490 -5.158 -21.251 1.00 78.75 81 THR A O 1
ATOM 625 N N . ASP A 1 82 ? 24.625 -4.133 -20.557 1.00 71.75 82 ASP A N 1
ATOM 626 C CA . ASP A 1 82 ? 24.471 -3.321 -21.771 1.00 71.75 82 ASP A CA 1
ATOM 627 C C . ASP A 1 82 ? 25.674 -2.387 -21.983 1.00 71.75 82 ASP A C 1
ATOM 629 O O . ASP A 1 82 ? 26.105 -2.167 -23.113 1.00 71.75 82 ASP A O 1
ATOM 633 N N . LEU A 1 83 ? 26.277 -1.876 -20.904 1.00 75.00 83 LEU A N 1
ATOM 634 C CA . LEU A 1 83 ? 27.494 -1.061 -20.981 1.00 75.00 83 LEU A CA 1
ATOM 635 C C . LEU A 1 83 ? 28.705 -1.820 -21.550 1.00 75.00 83 LEU A C 1
ATOM 637 O O . LEU A 1 83 ? 29.596 -1.181 -22.115 1.00 75.00 83 LEU A O 1
ATOM 641 N N . GLU A 1 84 ? 28.751 -3.147 -21.421 1.00 77.31 84 GLU A N 1
ATOM 642 C CA . GLU A 1 84 ? 29.854 -3.972 -21.929 1.00 77.31 84 GLU A CA 1
ATOM 643 C C . GLU A 1 84 ? 29.701 -4.314 -23.422 1.00 77.31 84 GLU A C 1
ATOM 645 O O . GLU A 1 84 ? 30.707 -4.483 -24.112 1.00 77.31 84 GLU A O 1
ATOM 650 N N . GLU A 1 85 ? 28.471 -4.357 -23.948 1.00 77.25 85 GLU A N 1
ATOM 651 C CA . GLU A 1 85 ? 28.185 -4.746 -25.342 1.00 77.25 85 GLU A CA 1
ATOM 652 C C . GLU A 1 85 ? 28.004 -3.562 -26.311 1.00 77.25 85 GLU A C 1
ATOM 654 O O . GLU A 1 85 ? 27.940 -3.748 -27.531 1.00 77.25 85 GLU A O 1
ATOM 659 N N . ILE A 1 86 ? 27.944 -2.325 -25.808 1.00 75.00 86 ILE A N 1
ATOM 660 C CA . ILE A 1 86 ? 27.765 -1.138 -26.651 1.00 75.00 86 ILE A CA 1
ATOM 661 C C . ILE A 1 86 ? 28.974 -0.925 -27.574 1.00 75.00 86 ILE A C 1
ATOM 663 O O . ILE A 1 86 ? 30.110 -0.704 -27.150 1.00 75.00 86 ILE A O 1
ATOM 667 N N . ASN A 1 87 ? 28.702 -0.899 -28.882 1.00 75.75 87 ASN A N 1
ATOM 668 C CA . ASN A 1 87 ? 29.665 -0.480 -29.892 1.00 75.75 87 ASN A CA 1
ATOM 669 C C . ASN A 1 87 ? 29.885 1.040 -29.803 1.00 75.75 87 ASN A C 1
ATOM 671 O O . ASN A 1 87 ? 29.152 1.835 -30.400 1.00 75.75 87 ASN A O 1
ATOM 675 N N . TRP A 1 88 ? 30.915 1.433 -29.053 1.00 77.75 88 TRP A N 1
ATOM 676 C CA . TRP A 1 88 ? 31.291 2.824 -28.779 1.00 77.75 88 TRP A CA 1
ATOM 677 C C . TRP A 1 88 ? 31.437 3.699 -30.031 1.00 77.75 88 TRP A C 1
ATOM 679 O O . TRP A 1 88 ? 31.211 4.906 -29.958 1.00 77.75 88 TRP A O 1
ATOM 689 N N . CYS A 1 89 ? 31.742 3.110 -31.189 1.00 74.50 89 CYS A N 1
ATOM 690 C CA . CYS A 1 89 ? 31.865 3.846 -32.445 1.00 74.50 89 CYS A CA 1
ATOM 691 C C . CYS A 1 89 ? 30.532 4.462 -32.908 1.00 74.50 89 CYS A C 1
ATOM 693 O O . CYS A 1 89 ? 30.537 5.567 -33.435 1.00 74.50 89 CYS A O 1
ATOM 695 N N . ILE A 1 90 ? 29.392 3.799 -32.671 1.00 67.88 90 ILE A N 1
ATOM 696 C CA . ILE A 1 90 ? 28.057 4.311 -33.050 1.00 67.88 90 ILE A CA 1
ATOM 697 C C . ILE A 1 90 ? 27.576 5.374 -32.051 1.00 67.88 90 ILE A C 1
ATOM 699 O O . ILE A 1 90 ? 26.896 6.330 -32.420 1.00 67.88 90 ILE A O 1
ATOM 703 N N . VAL A 1 91 ? 27.957 5.229 -30.780 1.00 71.31 91 VAL A N 1
ATOM 704 C CA . VAL A 1 91 ? 27.616 6.187 -29.719 1.00 71.31 91 VAL A CA 1
ATOM 705 C C . VAL A 1 91 ? 28.346 7.518 -29.902 1.00 71.31 91 VAL A C 1
ATOM 707 O O . VAL A 1 91 ? 27.777 8.563 -29.598 1.00 71.31 91 VAL A O 1
ATOM 710 N N . LEU A 1 92 ? 29.568 7.510 -30.440 1.00 72.62 92 LEU A N 1
ATOM 711 C CA . LEU A 1 92 ? 30.333 8.736 -30.690 1.00 72.62 92 LEU A CA 1
ATOM 712 C C . LEU A 1 92 ? 29.693 9.640 -31.753 1.00 72.62 92 LEU A C 1
ATOM 714 O O . LEU A 1 92 ? 29.707 10.858 -31.582 1.00 72.62 92 LEU A O 1
ATOM 718 N N . ASP A 1 93 ? 29.069 9.068 -32.786 1.00 80.62 93 ASP A N 1
ATOM 719 C CA . ASP A 1 93 ? 28.422 9.840 -33.860 1.00 80.62 93 ASP A CA 1
ATOM 720 C C . ASP A 1 93 ? 27.144 10.562 -33.403 1.00 80.62 93 ASP A C 1
ATOM 722 O O . ASP A 1 93 ? 26.703 11.515 -34.045 1.00 80.62 93 ASP A O 1
ATOM 726 N N . ASN A 1 94 ? 26.542 10.141 -32.285 1.00 79.19 94 ASN A N 1
ATOM 727 C CA . ASN A 1 94 ? 25.297 10.715 -31.768 1.00 79.19 94 ASN A CA 1
ATOM 728 C C . ASN A 1 94 ? 25.287 10.840 -30.238 1.00 79.19 94 ASN A C 1
ATOM 730 O O . ASN A 1 94 ? 24.261 10.633 -29.577 1.00 79.19 94 ASN A O 1
ATOM 734 N N . LEU A 1 95 ? 26.444 11.218 -29.686 1.00 79.38 95 LEU A N 1
ATOM 735 C CA . LEU A 1 95 ? 26.721 11.230 -28.250 1.00 79.38 95 LEU A CA 1
ATOM 736 C C . LEU A 1 95 ? 25.684 12.028 -27.449 1.00 79.38 95 LEU A C 1
ATOM 738 O O . LEU A 1 95 ? 25.282 11.582 -26.378 1.00 79.38 95 LEU A O 1
ATOM 742 N N . SER A 1 96 ? 25.210 13.171 -27.966 1.00 80.50 96 SER A N 1
ATOM 743 C CA . SER A 1 96 ? 24.237 14.002 -27.243 1.00 80.50 96 SER A CA 1
ATOM 744 C C . SER A 1 96 ? 22.856 13.349 -27.167 1.00 80.50 96 SER A C 1
ATOM 746 O O . SER A 1 96 ? 22.260 13.330 -26.098 1.00 80.50 96 SER A O 1
ATOM 748 N N . SER A 1 97 ? 22.366 12.754 -28.262 1.00 78.75 97 SER A N 1
ATOM 749 C CA . SER A 1 97 ? 21.048 12.100 -28.272 1.00 78.75 97 SER A CA 1
ATOM 750 C C . SER A 1 97 ? 21.031 10.836 -27.411 1.00 78.75 97 SER A C 1
ATOM 752 O O . SER A 1 97 ? 20.039 10.554 -26.742 1.00 78.75 97 SER A O 1
ATOM 754 N N . PHE A 1 98 ? 22.152 10.107 -27.384 1.00 77.56 98 PHE A N 1
ATOM 755 C CA . PHE A 1 98 ? 22.316 8.931 -26.543 1.00 77.56 98 PHE A CA 1
ATOM 756 C C . PHE A 1 98 ? 22.353 9.318 -25.063 1.00 77.56 98 PHE A C 1
ATOM 758 O O . PHE A 1 98 ? 21.643 8.715 -24.261 1.00 77.56 98 PHE A O 1
ATOM 765 N N . TYR A 1 99 ? 23.121 10.354 -24.707 1.00 76.44 99 TYR A N 1
ATOM 766 C CA . TYR A 1 99 ? 23.172 10.856 -23.334 1.00 76.44 99 TYR A CA 1
ATOM 767 C C . TYR A 1 99 ? 21.809 11.350 -22.860 1.00 76.44 99 TYR A C 1
ATOM 769 O O . TYR A 1 99 ? 21.383 10.946 -21.782 1.00 76.44 99 TYR A O 1
ATOM 777 N N . ASP A 1 100 ? 21.108 12.154 -23.660 1.00 78.12 100 ASP A N 1
ATOM 778 C CA . ASP A 1 100 ? 19.788 12.665 -23.291 1.00 78.12 100 ASP A CA 1
ATOM 779 C C . ASP A 1 100 ? 18.781 11.526 -23.121 1.00 78.12 100 ASP A C 1
ATOM 781 O O . ASP A 1 100 ? 18.084 11.472 -22.111 1.00 78.12 100 ASP A O 1
ATOM 785 N N . PHE A 1 101 ? 18.745 10.564 -24.046 1.00 75.31 101 PHE A N 1
ATOM 786 C CA . PHE A 1 101 ? 17.837 9.423 -23.956 1.00 75.31 101 PHE A CA 1
ATOM 787 C C . PHE A 1 101 ? 18.129 8.531 -22.740 1.00 75.31 101 PHE A C 1
ATOM 789 O O . PHE A 1 101 ? 17.209 8.182 -21.998 1.00 75.31 101 PHE A O 1
ATOM 796 N N . VAL A 1 102 ? 19.398 8.179 -22.510 1.00 74.81 102 VAL A N 1
ATOM 797 C CA . VAL A 1 102 ? 19.793 7.295 -21.405 1.00 74.81 102 VAL A CA 1
ATOM 798 C C . VAL A 1 102 ? 19.643 7.994 -20.054 1.00 74.81 102 VAL A C 1
ATOM 800 O O . VAL A 1 102 ? 19.111 7.384 -19.127 1.00 74.81 102 VAL A O 1
ATOM 803 N N . LEU A 1 103 ? 20.048 9.264 -19.916 1.00 73.06 103 LEU A N 1
ATOM 804 C CA . LEU A 1 103 ? 19.911 9.999 -18.652 1.00 73.06 103 LEU A CA 1
ATOM 805 C C . LEU A 1 103 ? 18.459 10.315 -18.312 1.00 73.06 103 LEU A C 1
ATOM 807 O O . LEU A 1 103 ? 18.077 10.111 -17.158 1.00 73.06 103 LEU A O 1
ATOM 811 N N . LEU A 1 104 ? 17.647 10.787 -19.269 1.00 73.69 104 LEU A N 1
ATOM 812 C CA . LEU A 1 104 ? 16.235 11.067 -18.982 1.00 73.69 104 LEU A CA 1
ATOM 813 C C . LEU A 1 104 ? 15.494 9.788 -18.610 1.00 73.69 104 LEU A C 1
ATOM 815 O O . LEU A 1 104 ? 14.841 9.751 -17.567 1.00 73.69 104 LEU A O 1
ATOM 819 N N . ARG A 1 105 ? 15.628 8.732 -19.422 1.00 68.56 105 ARG A N 1
ATOM 820 C CA . ARG A 1 105 ? 14.882 7.489 -19.194 1.00 68.56 105 ARG A CA 1
ATOM 821 C C . ARG A 1 105 ? 15.297 6.805 -17.893 1.00 68.56 105 ARG A C 1
ATOM 823 O O . ARG A 1 105 ? 14.446 6.285 -17.175 1.00 68.56 105 ARG A O 1
ATOM 830 N N . ARG A 1 106 ? 16.590 6.841 -17.557 1.00 69.06 106 ARG A N 1
ATOM 831 C CA . ARG A 1 106 ? 17.092 6.315 -16.284 1.00 69.06 106 ARG A CA 1
ATOM 832 C C . ARG A 1 106 ? 16.582 7.119 -15.091 1.00 69.06 106 ARG A C 1
ATOM 834 O O . ARG A 1 106 ? 16.149 6.530 -14.108 1.00 69.06 106 ARG A O 1
ATOM 841 N N . SER A 1 107 ? 16.602 8.447 -15.187 1.00 75.62 107 SER A N 1
ATOM 842 C CA . SER A 1 107 ? 16.152 9.326 -14.104 1.00 75.62 107 SER A CA 1
ATOM 843 C C . SER A 1 107 ? 14.668 9.126 -13.776 1.00 75.62 107 SER A C 1
ATOM 845 O O . SER A 1 107 ? 14.302 9.062 -12.603 1.00 75.62 107 SER A O 1
ATOM 847 N N . GLU A 1 108 ? 13.811 8.983 -14.792 1.00 77.44 108 GLU A N 1
ATOM 848 C CA . GLU A 1 108 ? 12.367 8.799 -14.592 1.00 77.44 108 GLU A CA 1
ATOM 849 C C . GLU A 1 108 ? 12.054 7.434 -13.953 1.00 77.44 108 GLU A C 1
ATOM 851 O O . GLU A 1 108 ? 11.411 7.375 -12.904 1.00 77.44 108 GLU A O 1
ATOM 856 N N . SER A 1 109 ? 12.626 6.350 -14.491 1.00 79.81 109 SER A N 1
ATOM 857 C CA . SER A 1 109 ? 12.424 4.991 -13.967 1.00 79.81 109 SER A CA 1
ATOM 858 C C . SER A 1 109 ? 12.951 4.804 -12.538 1.00 79.81 109 SER A C 1
ATOM 860 O O . SER A 1 109 ? 12.326 4.094 -11.744 1.00 79.81 109 SER A O 1
ATOM 862 N N . ASP A 1 110 ? 14.082 5.424 -12.189 1.00 86.56 110 ASP A N 1
ATOM 863 C CA . ASP A 1 110 ? 14.670 5.299 -10.851 1.00 86.56 110 ASP A CA 1
ATOM 864 C C . ASP A 1 110 ? 13.769 5.939 -9.781 1.00 86.56 110 ASP A C 1
ATOM 866 O O . ASP A 1 110 ? 13.657 5.424 -8.663 1.00 86.56 110 ASP A O 1
ATOM 870 N N . ASN A 1 111 ? 13.106 7.053 -10.110 1.00 89.31 111 ASN A N 1
ATOM 871 C CA . ASN A 1 111 ? 12.215 7.748 -9.182 1.00 89.31 111 ASN A CA 1
ATOM 872 C C . ASN A 1 111 ? 10.945 6.940 -8.895 1.00 89.31 111 ASN A C 1
ATOM 874 O O . ASN A 1 111 ? 10.549 6.837 -7.731 1.00 89.31 111 ASN A O 1
ATOM 878 N N . ASP A 1 112 ? 10.361 6.308 -9.913 1.00 91.50 112 ASP A N 1
ATOM 879 C CA . ASP A 1 112 ? 9.158 5.485 -9.761 1.00 91.50 112 ASP A CA 1
ATOM 880 C C . ASP A 1 112 ? 9.418 4.237 -8.912 1.00 91.50 112 ASP A C 1
ATOM 882 O O . ASP A 1 112 ? 8.639 3.910 -8.009 1.00 91.50 112 ASP A O 1
ATOM 886 N N . ILE A 1 113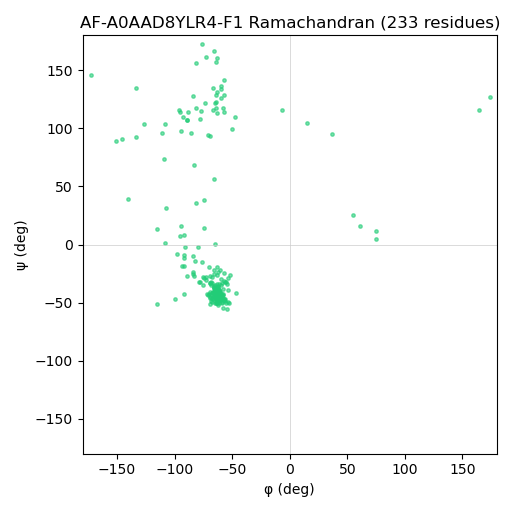 ? 10.559 3.572 -9.125 1.00 92.00 113 ILE A N 1
ATOM 887 C CA . ILE A 1 113 ? 10.979 2.429 -8.303 1.00 92.00 113 ILE A CA 1
ATOM 888 C C . ILE A 1 113 ? 11.174 2.857 -6.852 1.00 92.00 113 ILE A C 1
ATOM 890 O O . ILE A 1 113 ? 10.658 2.209 -5.938 1.00 92.00 113 ILE A O 1
ATOM 894 N N . ARG A 1 114 ? 11.889 3.964 -6.621 1.00 92.88 114 ARG A N 1
ATOM 895 C CA . ARG A 1 114 ? 12.117 4.495 -5.269 1.00 92.88 114 ARG A CA 1
ATOM 896 C C . ARG A 1 114 ? 10.809 4.868 -4.586 1.00 92.88 114 ARG A C 1
ATOM 898 O O . ARG A 1 114 ? 10.649 4.575 -3.401 1.00 92.88 114 ARG A O 1
ATOM 905 N N . TYR A 1 115 ? 9.874 5.465 -5.320 1.00 95.31 115 TYR A N 1
ATOM 906 C CA . TYR A 1 115 ? 8.541 5.777 -4.819 1.00 95.31 115 TYR A CA 1
ATOM 907 C C . TYR A 1 115 ? 7.785 4.506 -4.411 1.00 95.31 115 TYR A C 1
ATOM 909 O O . TYR A 1 115 ? 7.304 4.420 -3.278 1.00 95.31 115 TYR A O 1
ATOM 917 N N . ALA A 1 116 ? 7.740 3.491 -5.277 1.00 95.69 116 ALA A N 1
ATOM 918 C CA . ALA A 1 116 ? 7.071 2.226 -4.982 1.00 95.69 116 ALA A CA 1
ATOM 919 C C . ALA A 1 116 ? 7.708 1.502 -3.777 1.00 95.69 116 ALA A C 1
ATOM 921 O O . ALA A 1 116 ? 6.991 1.028 -2.890 1.00 95.69 116 ALA A O 1
ATOM 922 N N . MET A 1 117 ? 9.045 1.485 -3.683 1.00 95.62 117 MET A N 1
ATOM 923 C CA . MET A 1 117 ? 9.763 0.959 -2.515 1.00 95.62 117 MET A CA 1
ATOM 924 C C . MET A 1 117 ? 9.409 1.724 -1.239 1.00 95.62 117 MET A C 1
ATOM 926 O O . MET A 1 117 ? 9.115 1.107 -0.214 1.00 95.62 117 MET A O 1
ATOM 930 N N . ALA A 1 118 ? 9.421 3.059 -1.290 1.00 96.69 118 ALA A N 1
ATOM 931 C CA . ALA A 1 118 ? 9.085 3.901 -0.149 1.00 96.69 118 ALA A CA 1
ATOM 932 C C . ALA A 1 118 ? 7.645 3.654 0.316 1.00 96.69 118 ALA A C 1
ATOM 934 O O . ALA A 1 118 ? 7.406 3.515 1.517 1.00 96.69 118 ALA A O 1
ATOM 935 N N . ALA A 1 119 ? 6.699 3.521 -0.617 1.00 97.69 119 ALA A N 1
ATOM 936 C CA . ALA A 1 119 ? 5.305 3.240 -0.298 1.00 97.69 119 ALA A CA 1
ATOM 937 C C . ALA A 1 119 ? 5.116 1.889 0.406 1.00 97.69 119 ALA A C 1
ATOM 939 O O . ALA A 1 119 ? 4.425 1.810 1.434 1.00 97.69 119 ALA A O 1
ATOM 940 N N . ALA A 1 120 ? 5.784 0.843 -0.081 1.00 97.06 120 ALA A N 1
ATOM 941 C CA . ALA A 1 120 ? 5.773 -0.460 0.570 1.00 97.06 120 ALA A CA 1
ATOM 942 C C . ALA A 1 120 ? 6.430 -0.406 1.965 1.00 97.06 120 ALA A C 1
ATOM 944 O O . ALA A 1 120 ? 5.834 -0.872 2.938 1.00 97.06 120 ALA A O 1
ATOM 945 N N . CYS A 1 121 ? 7.593 0.243 2.101 1.00 97.38 121 CYS A N 1
ATOM 946 C CA . CYS A 1 121 ? 8.294 0.425 3.380 1.00 97.38 121 CYS A CA 1
ATOM 947 C C . CYS A 1 121 ? 7.453 1.164 4.427 1.00 97.38 121 CYS A C 1
ATOM 949 O O . CYS A 1 121 ? 7.318 0.690 5.556 1.00 97.38 121 CYS A O 1
ATOM 951 N N . ILE A 1 122 ? 6.858 2.304 4.065 1.00 97.31 122 ILE A N 1
ATOM 952 C CA . ILE A 1 122 ? 5.987 3.080 4.961 1.00 97.31 122 ILE A CA 1
ATOM 953 C C . ILE A 1 122 ? 4.822 2.207 5.438 1.00 97.31 122 ILE A C 1
ATOM 955 O O . ILE A 1 122 ? 4.512 2.174 6.629 1.00 97.31 122 ILE A O 1
ATOM 959 N N . THR A 1 123 ? 4.219 1.436 4.531 1.00 97.88 123 THR A N 1
ATOM 960 C CA . THR A 1 123 ? 3.112 0.532 4.869 1.00 97.88 123 THR A CA 1
ATOM 961 C C . THR A 1 123 ? 3.557 -0.589 5.811 1.00 97.88 123 THR A C 1
ATOM 963 O O . THR A 1 123 ? 2.844 -0.888 6.772 1.00 97.88 123 THR A O 1
ATOM 966 N N . ILE A 1 124 ? 4.742 -1.176 5.605 1.00 97.88 124 ILE A N 1
ATOM 967 C CA . ILE A 1 124 ? 5.337 -2.174 6.511 1.00 97.88 124 ILE A CA 1
ATOM 968 C C . ILE A 1 124 ? 5.544 -1.578 7.907 1.00 97.88 124 ILE A C 1
ATOM 970 O O . ILE A 1 124 ? 5.166 -2.207 8.894 1.00 97.88 124 ILE A O 1
ATOM 974 N N . ILE A 1 125 ? 6.089 -0.362 8.004 1.00 96.94 125 ILE A N 1
ATOM 975 C CA . ILE A 1 125 ? 6.337 0.31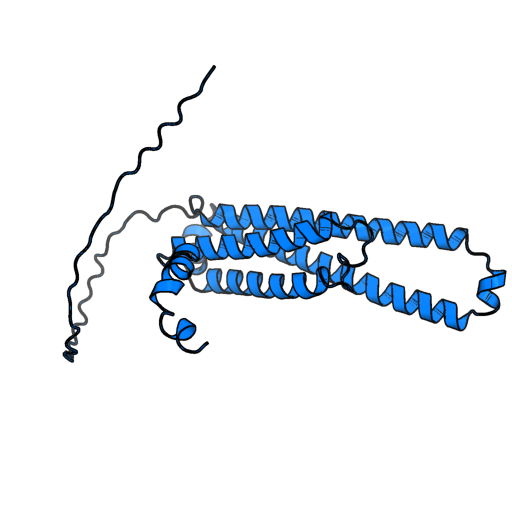2 9.288 1.00 96.94 125 ILE A CA 1
ATOM 976 C C . ILE A 1 125 ? 5.016 0.572 10.020 1.00 96.94 125 ILE A C 1
ATOM 978 O O . ILE A 1 125 ? 4.873 0.188 11.182 1.00 96.94 125 ILE A O 1
ATOM 982 N N . ILE A 1 126 ? 4.030 1.172 9.344 1.00 97.31 126 ILE A N 1
ATOM 983 C CA . ILE A 1 126 ? 2.732 1.508 9.948 1.00 97.31 126 ILE A CA 1
ATOM 984 C C . ILE A 1 126 ? 1.980 0.242 10.375 1.00 97.31 126 ILE A C 1
ATOM 986 O O . ILE A 1 126 ? 1.451 0.185 11.487 1.00 97.31 126 ILE A O 1
ATOM 990 N N . SER A 1 127 ? 1.934 -0.785 9.522 1.00 97.12 127 SER A N 1
ATOM 991 C CA . SER A 1 127 ? 1.240 -2.041 9.835 1.00 97.12 127 SER A CA 1
ATOM 992 C C . SER A 1 127 ? 1.934 -2.814 10.956 1.00 97.12 127 SER A C 1
ATOM 994 O O . SER A 1 127 ? 1.256 -3.268 11.876 1.00 97.12 127 SER A O 1
ATOM 996 N N . SER A 1 128 ? 3.268 -2.886 10.954 1.00 96.00 128 SER A N 1
ATOM 997 C CA . SER A 1 128 ? 4.042 -3.490 12.046 1.00 96.00 128 SER A CA 1
ATOM 998 C C . SER A 1 128 ? 3.804 -2.759 13.363 1.00 96.00 128 SER A C 1
ATOM 1000 O O . SER A 1 128 ? 3.540 -3.403 14.375 1.00 96.00 128 SER A O 1
ATOM 1002 N N . PHE A 1 129 ? 3.817 -1.423 13.355 1.00 95.06 129 PHE A N 1
ATOM 1003 C CA . PHE A 1 129 ? 3.503 -0.621 14.536 1.00 95.06 129 PHE A CA 1
ATOM 1004 C C . PHE A 1 129 ? 2.081 -0.893 15.0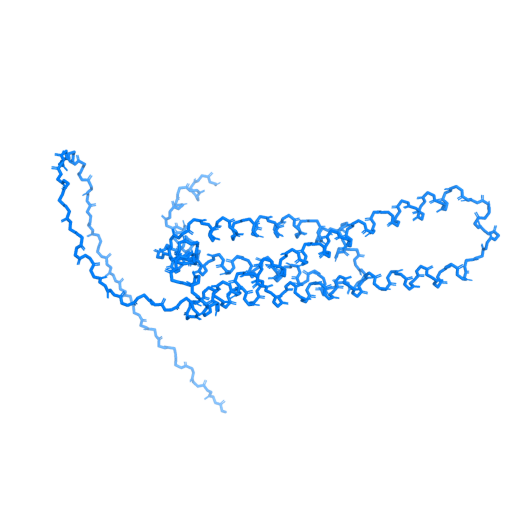46 1.00 95.06 129 PHE A C 1
ATOM 1006 O O . PHE A 1 129 ? 1.895 -1.172 16.228 1.00 95.06 129 PHE A O 1
ATOM 1013 N N . ALA A 1 130 ? 1.080 -0.906 14.162 1.00 94.69 130 ALA A N 1
ATOM 1014 C CA . ALA A 1 130 ? -0.299 -1.210 14.540 1.00 94.69 130 ALA A CA 1
ATOM 1015 C C . ALA A 1 130 ? -0.451 -2.630 15.119 1.00 94.69 130 ALA A C 1
ATOM 1017 O O . ALA A 1 130 ? -1.171 -2.817 16.103 1.00 94.69 130 ALA A O 1
ATOM 1018 N N . ILE A 1 131 ? 0.240 -3.625 14.550 1.00 94.88 131 ILE A N 1
ATOM 1019 C CA . ILE A 1 131 ? 0.288 -5.000 15.069 1.00 94.88 131 ILE A CA 1
ATOM 1020 C C . ILE A 1 131 ? 0.919 -5.010 16.461 1.00 94.88 131 ILE A C 1
ATOM 1022 O O . ILE A 1 131 ? 0.322 -5.567 17.382 1.00 94.88 131 ILE A O 1
ATOM 1026 N N . LEU A 1 132 ? 2.068 -4.352 16.641 1.00 93.06 132 LEU A N 1
ATOM 1027 C CA . LEU A 1 132 ? 2.727 -4.236 17.941 1.00 93.06 132 LEU A CA 1
ATOM 1028 C C . LEU A 1 132 ? 1.788 -3.615 18.978 1.00 93.06 132 LEU A C 1
ATOM 1030 O O . LEU A 1 132 ? 1.609 -4.214 20.029 1.00 93.06 132 LEU A O 1
ATOM 1034 N N . CYS A 1 133 ? 1.091 -2.517 18.671 1.00 91.75 133 CYS A N 1
ATOM 1035 C CA . CYS A 1 133 ? 0.102 -1.919 19.578 1.00 91.75 133 CYS A CA 1
ATOM 1036 C C . CYS A 1 133 ? -1.045 -2.877 19.954 1.00 91.75 133 CYS A C 1
ATOM 1038 O O . CYS A 1 133 ? -1.566 -2.810 21.067 1.00 91.75 133 CYS A O 1
ATOM 1040 N N . HIS A 1 134 ? -1.453 -3.775 19.050 1.00 90.56 134 HIS A N 1
ATOM 1041 C CA . HIS A 1 134 ? -2.503 -4.767 19.319 1.00 90.56 134 HIS A CA 1
ATOM 1042 C C . HIS A 1 134 ? -2.012 -5.971 20.136 1.00 90.56 134 HIS A C 1
ATOM 1044 O O . HIS A 1 134 ? -2.796 -6.550 20.897 1.00 90.56 134 HIS A O 1
ATOM 1050 N N . PHE A 1 135 ? -0.747 -6.361 19.965 1.00 90.19 135 PHE A N 1
ATOM 1051 C CA . PHE A 1 135 ? -0.113 -7.463 20.692 1.00 90.19 135 PHE A CA 1
ATOM 1052 C C . PHE A 1 135 ? 0.600 -7.024 21.970 1.00 90.19 135 PHE A C 1
ATOM 1054 O O . PHE A 1 135 ? 0.971 -7.890 22.760 1.00 90.19 135 PHE A O 1
ATOM 1061 N N . ASP A 1 136 ? 0.781 -5.721 22.185 1.00 85.06 136 ASP A N 1
ATOM 1062 C CA . ASP A 1 136 ? 1.553 -5.205 23.304 1.00 85.06 136 ASP A CA 1
ATOM 1063 C C . ASP A 1 136 ? 0.981 -5.704 24.637 1.00 85.06 136 ASP A C 1
ATOM 1065 O O . ASP A 1 136 ? -0.144 -5.384 25.031 1.00 85.06 136 ASP A O 1
ATOM 1069 N N . CYS A 1 137 ? 1.775 -6.526 25.321 1.00 71.56 137 CYS A N 1
ATOM 1070 C CA . CYS A 1 137 ? 1.486 -7.061 26.646 1.00 71.56 137 CYS A CA 1
ATOM 1071 C C . CYS A 1 137 ? 2.043 -6.173 27.769 1.00 71.56 137 CYS A C 1
ATOM 1073 O O . CYS A 1 137 ? 1.838 -6.495 28.940 1.00 71.56 137 CYS A O 1
ATOM 1075 N N . THR A 1 138 ? 2.736 -5.077 27.445 1.00 79.75 138 THR A N 1
ATOM 1076 C CA . THR A 1 138 ? 3.337 -4.174 28.434 1.00 79.75 138 THR A CA 1
ATOM 1077 C C . THR A 1 138 ? 2.305 -3.259 29.109 1.00 79.75 138 THR A C 1
ATOM 1079 O O . THR A 1 138 ? 1.128 -3.197 28.741 1.00 79.75 138 THR A O 1
ATOM 1082 N N . SER A 1 139 ? 2.747 -2.513 30.128 1.00 72.50 139 SER A N 1
ATOM 1083 C CA . SER A 1 139 ? 1.918 -1.594 30.922 1.00 72.50 139 SER A CA 1
ATOM 1084 C C . SER A 1 139 ? 1.207 -0.509 30.098 1.00 72.50 139 SER A C 1
ATOM 1086 O O . SER A 1 139 ? 0.137 -0.050 30.507 1.00 72.50 139 SER A O 1
ATOM 1088 N N . LEU A 1 140 ? 1.730 -0.142 28.919 1.00 78.88 140 LEU A N 1
ATOM 1089 C CA . LEU A 1 140 ? 1.111 0.837 28.008 1.00 78.88 140 LEU A CA 1
ATOM 1090 C C . LEU A 1 140 ? -0.266 0.387 27.495 1.00 78.88 140 LEU A C 1
ATOM 1092 O O . LEU A 1 140 ? -1.128 1.219 27.192 1.00 78.88 140 LEU A O 1
ATOM 1096 N N . ARG A 1 141 ? -0.518 -0.927 27.500 1.00 76.44 141 ARG A N 1
ATOM 1097 C CA . ARG A 1 141 ? -1.806 -1.539 27.158 1.00 76.44 141 ARG A CA 1
ATOM 1098 C C . ARG A 1 141 ? -2.958 -1.084 28.041 1.00 76.44 141 ARG A C 1
ATOM 1100 O O . ARG A 1 141 ? -4.092 -1.072 27.576 1.00 76.44 141 ARG A O 1
ATOM 1107 N N . LYS A 1 142 ? -2.710 -0.731 29.302 1.00 80.94 142 LYS A N 1
ATOM 1108 C CA . LYS A 1 142 ? -3.792 -0.327 30.214 1.00 80.94 142 LYS A CA 1
ATOM 1109 C C . LYS A 1 142 ? -4.164 1.148 30.068 1.00 80.94 142 LYS A C 1
ATOM 1111 O O . LYS A 1 142 ? -5.286 1.514 30.397 1.00 80.94 142 LYS A O 1
ATOM 1116 N N . THR A 1 143 ? -3.254 1.987 29.573 1.00 86.44 143 THR A N 1
ATOM 1117 C CA . THR A 1 143 ? -3.408 3.449 29.627 1.00 86.44 143 THR A CA 1
ATOM 1118 C C . THR A 1 143 ? -3.542 4.095 28.252 1.00 86.44 143 THR A C 1
ATOM 1120 O O . THR A 1 143 ? -4.482 4.862 28.034 1.00 86.44 143 THR A O 1
ATOM 1123 N N . LEU A 1 144 ? -2.627 3.803 27.325 1.00 89.88 144 LEU A N 1
ATOM 1124 C CA . LEU A 1 144 ? -2.469 4.562 26.082 1.00 89.88 144 LEU A CA 1
ATOM 1125 C C . LEU A 1 144 ? -3.135 3.866 24.888 1.00 89.88 144 LEU A C 1
ATOM 1127 O O . LEU A 1 144 ? -3.921 4.490 24.172 1.00 89.88 144 LEU A O 1
ATOM 1131 N N . TRP A 1 145 ? -2.920 2.559 24.714 1.00 89.38 145 TRP A N 1
ATOM 1132 C CA . TRP A 1 145 ? -3.478 1.822 23.570 1.00 89.38 145 TRP A CA 1
ATOM 1133 C C . TRP A 1 145 ? -5.007 1.789 23.511 1.00 89.38 145 TRP A C 1
ATOM 1135 O O . TRP A 1 145 ? -5.542 2.005 22.426 1.00 89.38 145 TRP A O 1
ATOM 1145 N N . PRO A 1 146 ? -5.754 1.638 24.620 1.00 87.19 146 PRO A N 1
ATOM 1146 C CA . PRO A 1 146 ? -7.215 1.694 24.578 1.00 87.19 146 PRO A CA 1
ATOM 1147 C C . PRO A 1 146 ? -7.746 3.081 24.185 1.00 87.19 146 PRO A C 1
ATOM 1149 O O . PRO A 1 146 ? -8.843 3.195 23.637 1.00 87.19 146 PRO A O 1
ATOM 1152 N N . LYS A 1 147 ? -6.972 4.148 24.436 1.00 89.19 147 LYS A N 1
ATOM 1153 C CA . LYS A 1 147 ? -7.337 5.513 24.032 1.00 89.19 147 LYS A CA 1
ATOM 1154 C C . LYS A 1 147 ? -7.136 5.740 22.534 1.00 89.19 147 LYS A C 1
ATOM 1156 O O . LYS A 1 147 ? -7.937 6.457 21.940 1.00 89.19 147 LYS A O 1
ATOM 1161 N N . MET A 1 148 ? -6.118 5.123 21.931 1.00 91.56 148 MET A N 1
ATOM 1162 C CA . MET A 1 148 ? -5.797 5.289 20.506 1.00 91.56 148 MET A CA 1
ATOM 1163 C C . MET A 1 148 ? -6.469 4.250 19.593 1.00 91.56 148 MET A C 1
ATOM 1165 O O . MET A 1 148 ? -6.998 4.629 18.552 1.00 91.56 148 MET A O 1
ATOM 1169 N N . PHE A 1 149 ? -6.484 2.977 20.001 1.00 92.12 149 PHE A N 1
ATOM 1170 C CA . PHE A 1 149 ? -6.931 1.807 19.220 1.00 92.12 149 PHE A CA 1
ATOM 1171 C C . PHE A 1 149 ? -8.177 1.111 19.808 1.00 92.12 149 PHE A C 1
ATOM 1173 O O . PHE A 1 149 ? -8.532 -0.027 19.466 1.00 92.12 149 PHE A O 1
ATOM 1180 N N . GLY A 1 150 ? -8.849 1.773 20.752 1.00 87.75 150 GLY A N 1
ATOM 1181 C CA . GLY A 1 150 ? -10.137 1.319 21.266 1.00 87.75 150 GLY A CA 1
ATOM 1182 C C . GLY A 1 150 ? -11.241 1.359 20.197 1.00 87.75 150 GLY A C 1
ATOM 1183 O O . GLY A 1 150 ? -11.079 1.996 19.153 1.00 87.75 150 GLY A O 1
ATOM 1184 N N . PRO A 1 151 ? -12.389 0.711 20.453 1.00 86.00 151 PRO A N 1
ATOM 1185 C CA . PRO A 1 151 ? -13.565 0.873 19.601 1.00 86.00 151 PRO A CA 1
ATOM 1186 C C . PRO A 1 151 ? -13.960 2.358 19.526 1.00 86.00 151 PRO A C 1
ATOM 1188 O O . PRO A 1 151 ? -13.848 3.083 20.520 1.00 86.00 151 PRO A O 1
ATOM 1191 N N . ASN A 1 152 ? -14.393 2.820 18.349 1.00 88.88 152 ASN A N 1
ATOM 1192 C CA . ASN A 1 152 ? -14.801 4.210 18.094 1.00 88.88 152 ASN A CA 1
ATOM 1193 C C . ASN A 1 152 ? -13.714 5.283 18.295 1.00 88.88 152 ASN A C 1
ATOM 1195 O O . ASN A 1 152 ? -14.022 6.475 18.390 1.00 88.88 152 ASN A O 1
ATOM 1199 N N . LYS A 1 153 ? -12.429 4.910 18.358 1.00 92.88 153 LYS A N 1
ATOM 1200 C CA . LYS A 1 153 ? -11.344 5.891 18.488 1.00 92.88 153 LYS A CA 1
ATOM 1201 C C . LYS A 1 153 ? -10.941 6.455 17.129 1.00 92.88 153 LYS A C 1
ATOM 1203 O O . LYS A 1 153 ? -10.630 5.727 16.193 1.00 92.88 153 LYS A O 1
ATOM 1208 N N . ARG A 1 154 ? -10.917 7.788 17.048 1.00 94.31 154 ARG A N 1
ATOM 1209 C CA . ARG A 1 154 ? -10.647 8.531 15.808 1.00 94.31 154 ARG A CA 1
ATOM 1210 C C . ARG A 1 154 ? -9.211 8.376 15.307 1.00 94.31 154 ARG A C 1
ATOM 1212 O O . ARG A 1 154 ? -8.995 8.469 14.112 1.00 94.31 154 ARG A O 1
ATOM 1219 N N . VAL A 1 155 ? -8.243 8.127 16.192 1.00 95.69 155 VAL A N 1
ATOM 1220 C CA . VAL A 1 155 ? -6.822 8.042 15.810 1.00 95.69 155 VAL A CA 1
ATOM 1221 C C . VAL A 1 155 ? -6.576 6.882 14.846 1.00 95.69 155 VAL A C 1
ATOM 1223 O O . VAL A 1 155 ? -6.009 7.084 13.777 1.00 95.69 155 VAL A O 1
ATOM 1226 N N . GLU A 1 156 ? -7.050 5.684 15.188 1.00 95.31 156 GLU A N 1
ATOM 1227 C CA . GLU A 1 156 ? -6.945 4.512 14.314 1.00 95.31 156 GLU A CA 1
ATOM 1228 C C . GLU A 1 156 ? -7.678 4.720 12.983 1.00 95.31 156 GLU A C 1
ATOM 1230 O O . GLU A 1 156 ? -7.138 4.388 11.929 1.00 95.31 156 GLU A O 1
ATOM 1235 N N . LEU A 1 157 ? -8.862 5.344 13.018 1.00 96.06 157 LEU A N 1
ATOM 1236 C CA . LEU A 1 157 ? -9.597 5.711 11.808 1.00 96.06 157 LEU A CA 1
ATOM 1237 C C . LEU A 1 157 ? -8.787 6.662 10.917 1.00 96.06 157 LEU A C 1
ATOM 1239 O O . LEU A 1 157 ? -8.704 6.428 9.716 1.00 96.06 157 LEU A O 1
ATOM 1243 N N . CYS A 1 158 ? -8.161 7.698 11.482 1.00 97.31 158 CYS A N 1
ATOM 1244 C CA . CYS A 1 158 ? -7.324 8.627 10.723 1.00 97.31 158 CYS A CA 1
ATOM 1245 C C . CYS A 1 158 ? -6.150 7.909 10.044 1.00 97.31 158 CYS A C 1
ATOM 1247 O O . CYS A 1 158 ? -5.875 8.179 8.878 1.00 97.31 158 CYS A O 1
ATOM 1249 N N . ILE A 1 159 ? -5.496 6.967 10.736 1.00 96.94 159 ILE A N 1
ATOM 1250 C CA . ILE A 1 159 ? -4.413 6.153 10.159 1.00 96.94 159 ILE A CA 1
ATOM 1251 C C . ILE A 1 159 ? -4.938 5.297 8.997 1.00 96.94 159 ILE A C 1
ATOM 1253 O O . ILE A 1 159 ? -4.294 5.217 7.953 1.00 96.94 159 ILE A O 1
ATOM 1257 N N . LEU A 1 160 ? -6.109 4.673 9.151 1.00 97.06 160 LEU A N 1
ATOM 1258 C CA . LEU A 1 160 ? -6.705 3.835 8.107 1.00 97.06 160 LEU A CA 1
ATOM 1259 C C . LEU A 1 160 ? -7.168 4.647 6.892 1.00 97.06 160 LEU A C 1
ATOM 1261 O O . LEU A 1 160 ? -6.908 4.237 5.765 1.00 97.06 160 LEU A O 1
ATOM 1265 N N . ILE A 1 161 ? -7.797 5.807 7.101 1.00 97.81 161 ILE A N 1
ATOM 1266 C CA . ILE A 1 161 ? -8.176 6.725 6.015 1.00 97.81 161 ILE A CA 1
ATOM 1267 C C . ILE A 1 161 ? -6.926 7.209 5.277 1.00 97.81 161 ILE A C 1
ATOM 1269 O O . ILE A 1 161 ? -6.902 7.186 4.048 1.00 97.81 161 ILE A O 1
ATOM 1273 N N . PHE A 1 162 ? -5.879 7.593 6.015 1.00 97.88 162 PHE A N 1
ATOM 1274 C CA . PHE A 1 162 ? -4.594 7.958 5.427 1.00 97.88 162 PHE A CA 1
ATOM 1275 C C . PHE A 1 162 ? -4.041 6.823 4.560 1.00 97.88 162 PHE A C 1
ATOM 1277 O O . PHE A 1 162 ? -3.706 7.072 3.410 1.00 97.88 162 PHE A O 1
ATOM 1284 N N . LEU A 1 163 ? -4.010 5.583 5.061 1.00 98.00 163 LEU A N 1
ATOM 1285 C CA . LEU A 1 163 ? -3.534 4.425 4.297 1.00 98.00 163 LEU A CA 1
ATOM 1286 C C . LEU A 1 163 ? -4.365 4.159 3.035 1.00 98.00 163 LEU A C 1
ATOM 1288 O O . LEU A 1 163 ? -3.789 3.825 2.004 1.00 98.00 163 LEU A O 1
ATOM 1292 N N . VAL A 1 164 ? -5.689 4.317 3.090 1.00 98.25 164 VAL A N 1
ATOM 1293 C CA . VAL A 1 164 ? -6.552 4.153 1.908 1.00 98.25 164 VAL A CA 1
ATOM 1294 C C . VAL A 1 164 ? -6.240 5.218 0.858 1.00 98.25 164 VAL A C 1
ATOM 1296 O O . VAL A 1 164 ? -5.985 4.874 -0.293 1.00 98.25 164 VAL A O 1
ATOM 1299 N N . ILE A 1 165 ? -6.203 6.499 1.240 1.00 98.31 165 ILE A N 1
ATOM 1300 C CA . ILE A 1 165 ? -5.872 7.595 0.313 1.00 98.31 165 ILE A CA 1
ATOM 1301 C C . ILE A 1 165 ? -4.458 7.408 -0.245 1.00 98.31 165 ILE A C 1
ATOM 1303 O O . ILE A 1 165 ? -4.245 7.532 -1.449 1.00 98.31 165 ILE A O 1
ATOM 1307 N N . PHE A 1 166 ? -3.508 7.059 0.620 1.00 98.19 166 PHE A N 1
ATOM 1308 C CA . PHE A 1 166 ? -2.126 6.792 0.253 1.00 98.19 166 PHE A CA 1
ATOM 1309 C C . PHE A 1 166 ? -2.033 5.707 -0.824 1.00 98.19 166 PHE A C 1
ATOM 1311 O O . PHE A 1 166 ? -1.439 5.942 -1.872 1.00 98.19 166 PHE A O 1
ATOM 1318 N N . TRP A 1 167 ? -2.698 4.564 -0.629 1.00 98.12 167 TRP A N 1
ATOM 1319 C CA . TRP A 1 167 ? -2.676 3.472 -1.602 1.00 98.12 167 TRP A CA 1
ATOM 1320 C C . TRP A 1 167 ? -3.486 3.750 -2.872 1.00 98.12 167 TRP A C 1
ATOM 1322 O O . TRP A 1 167 ? -3.116 3.235 -3.925 1.00 98.12 167 TRP A O 1
ATOM 1332 N N . LEU A 1 168 ? -4.532 4.582 -2.821 1.00 98.12 168 LEU A N 1
ATOM 1333 C CA . LEU A 1 168 ? -5.213 5.060 -4.032 1.00 98.12 168 LEU A CA 1
ATOM 1334 C C . LEU A 1 168 ? -4.250 5.863 -4.915 1.00 98.12 168 LEU A C 1
ATOM 1336 O O . LEU A 1 168 ? -4.169 5.617 -6.118 1.00 98.12 168 LEU A O 1
ATOM 1340 N N . VAL A 1 169 ? -3.479 6.771 -4.310 1.00 97.62 169 VAL A N 1
ATOM 1341 C CA . VAL A 1 169 ? -2.454 7.556 -5.015 1.00 97.62 169 VAL A CA 1
ATOM 1342 C C . VAL A 1 169 ? -1.322 6.653 -5.512 1.00 97.62 169 VAL A C 1
ATOM 1344 O O . VAL A 1 169 ? -0.925 6.753 -6.670 1.00 97.62 169 VAL A O 1
ATOM 1347 N N . THR A 1 170 ? -0.833 5.726 -4.685 1.00 96.56 170 THR A N 1
ATOM 1348 C CA . THR A 1 170 ? 0.231 4.795 -5.091 1.00 96.56 170 THR A CA 1
ATOM 1349 C C . THR A 1 170 ? -0.192 3.900 -6.251 1.00 96.56 170 THR A C 1
ATOM 1351 O O . THR A 1 170 ? 0.589 3.715 -7.179 1.00 96.56 170 THR A O 1
ATOM 1354 N N . ILE A 1 171 ? -1.419 3.371 -6.253 1.00 97.12 171 ILE A N 1
ATOM 1355 C CA . ILE A 1 171 ? -1.928 2.591 -7.390 1.00 97.12 171 ILE A CA 1
ATOM 1356 C C . ILE A 1 171 ? -2.059 3.450 -8.634 1.00 97.12 171 ILE A C 1
ATOM 1358 O O . ILE A 1 171 ? -1.688 2.981 -9.710 1.00 97.12 171 ILE A O 1
ATOM 1362 N N . TRP A 1 172 ? -2.551 4.683 -8.499 1.00 96.25 172 TRP A N 1
ATOM 1363 C CA . TRP A 1 172 ? -2.639 5.604 -9.625 1.00 96.25 172 TRP A CA 1
ATOM 1364 C C . TRP A 1 172 ? -1.280 5.753 -10.315 1.00 96.25 172 TRP A C 1
ATOM 1366 O O . TRP A 1 172 ? -1.187 5.539 -11.517 1.00 96.25 172 TRP A O 1
ATOM 1376 N N . PHE A 1 173 ? -0.206 6.009 -9.569 1.00 94.81 173 PHE A N 1
ATOM 1377 C CA . PHE A 1 173 ? 1.129 6.094 -10.166 1.00 94.81 173 PHE A CA 1
ATOM 1378 C C . PHE A 1 173 ? 1.641 4.737 -10.669 1.00 94.81 173 PHE A C 1
ATOM 1380 O O . PHE A 1 173 ? 1.989 4.618 -11.842 1.00 94.81 173 PHE A O 1
ATOM 1387 N N . ASN A 1 174 ? 1.613 3.688 -9.842 1.00 94.12 174 ASN A N 1
ATOM 1388 C CA . ASN A 1 174 ? 2.258 2.412 -10.171 1.00 94.12 174 ASN A CA 1
ATOM 1389 C C . ASN A 1 174 ? 1.593 1.650 -11.325 1.00 94.12 174 ASN A C 1
ATOM 1391 O O . ASN A 1 174 ? 2.275 0.908 -12.028 1.00 94.12 174 ASN A O 1
ATOM 1395 N N . THR A 1 175 ? 0.271 1.770 -11.483 1.00 94.56 175 THR A N 1
ATOM 1396 C CA . THR A 1 175 ? -0.526 0.903 -12.375 1.00 94.56 175 THR A CA 1
ATOM 1397 C C . THR A 1 175 ? -1.041 1.599 -13.633 1.00 94.56 175 THR A C 1
ATOM 1399 O O . THR A 1 175 ? -1.727 0.968 -14.440 1.00 94.56 175 THR A O 1
ATOM 1402 N N . THR A 1 176 ? -0.714 2.879 -13.832 1.00 93.19 176 THR A N 1
ATOM 1403 C CA . THR A 1 176 ? -0.953 3.544 -15.122 1.00 93.19 176 THR A CA 1
ATOM 1404 C C . THR A 1 176 ? -0.133 2.895 -16.233 1.00 93.19 176 THR A C 1
ATOM 1406 O O . THR A 1 176 ? 0.873 2.245 -15.978 1.00 93.19 176 THR A O 1
ATOM 1409 N N . ILE A 1 177 ? -0.534 3.116 -17.490 1.00 88.69 177 ILE A N 1
ATOM 1410 C CA . ILE A 1 177 ? 0.170 2.602 -18.681 1.00 88.69 177 ILE A CA 1
ATOM 1411 C C . ILE A 1 177 ? 1.643 3.046 -18.712 1.00 88.69 177 ILE A C 1
ATOM 1413 O O . ILE A 1 177 ? 2.492 2.315 -19.205 1.00 88.69 177 ILE A O 1
ATOM 1417 N N . ARG A 1 178 ? 1.938 4.240 -18.181 1.00 87.00 178 ARG A N 1
ATOM 1418 C CA . ARG A 1 178 ? 3.303 4.775 -18.053 1.00 87.00 178 ARG A CA 1
ATOM 1419 C C . ARG A 1 178 ? 3.963 4.449 -16.715 1.00 87.00 178 ARG A C 1
ATOM 1421 O O . ARG A 1 178 ? 5.131 4.750 -16.541 1.00 87.00 178 ARG A O 1
ATOM 1428 N N . GLY A 1 179 ? 3.208 3.902 -15.768 1.00 89.12 179 GLY A N 1
ATOM 1429 C CA . GLY A 1 179 ? 3.731 3.518 -14.472 1.00 89.12 179 GLY A CA 1
ATOM 1430 C C . GLY A 1 179 ? 4.596 2.273 -14.584 1.00 89.12 179 GLY A C 1
ATOM 1431 O O . GLY A 1 179 ? 4.462 1.479 -15.518 1.00 89.12 179 GLY A O 1
ATOM 1432 N N . ILE A 1 180 ? 5.426 2.065 -13.569 1.00 90.50 180 ILE A N 1
ATOM 1433 C CA . ILE A 1 180 ? 6.343 0.927 -13.463 1.00 90.50 180 ILE A CA 1
ATOM 1434 C C . ILE A 1 180 ? 5.686 -0.428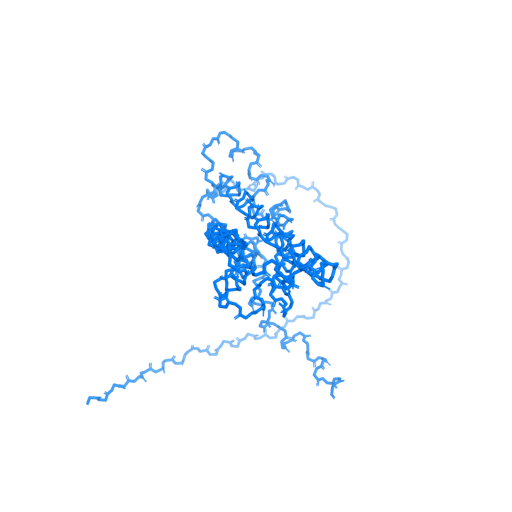 -13.789 1.00 90.50 180 ILE A C 1
ATOM 1436 O O . ILE A 1 180 ? 6.257 -1.233 -14.518 1.00 90.50 180 ILE A O 1
ATOM 1440 N N . ALA A 1 181 ? 4.457 -0.680 -13.323 1.00 89.94 181 ALA A N 1
ATOM 1441 C CA . ALA A 1 181 ? 3.775 -1.950 -13.566 1.00 89.94 181 ALA A CA 1
ATOM 1442 C C . ALA A 1 181 ? 3.049 -2.016 -14.928 1.00 89.94 181 ALA A C 1
ATOM 1444 O O . ALA A 1 181 ? 2.559 -3.085 -15.298 1.00 89.94 181 ALA A O 1
ATOM 1445 N N . GLY A 1 182 ? 2.940 -0.895 -15.648 1.00 83.62 182 GLY A N 1
ATOM 1446 C CA . GLY A 1 182 ? 2.213 -0.756 -16.912 1.00 83.62 182 GLY A CA 1
ATOM 1447 C C . GLY A 1 182 ? 3.053 -0.951 -18.174 1.00 83.62 182 GLY A C 1
ATOM 1448 O O . GLY A 1 182 ? 2.484 -1.275 -19.214 1.00 83.62 182 GLY A O 1
ATOM 1449 N N . GLU A 1 183 ? 4.384 -0.849 -18.093 1.00 80.31 183 GLU A N 1
ATOM 1450 C CA . GLU A 1 183 ? 5.291 -0.937 -19.256 1.00 80.31 183 GLU A CA 1
ATOM 1451 C C . GLU A 1 183 ? 5.311 -2.308 -19.970 1.00 80.31 183 GLU A C 1
ATOM 1453 O O . GLU A 1 183 ? 6.025 -2.488 -20.952 1.00 80.31 183 GLU A O 1
ATOM 1458 N N . GLY A 1 184 ? 4.537 -3.299 -19.517 1.00 70.88 184 GLY A N 1
ATOM 1459 C CA . GLY A 1 184 ? 4.406 -4.589 -20.207 1.00 70.88 184 GLY A CA 1
ATOM 1460 C C . GLY A 1 184 ? 5.609 -5.528 -20.054 1.00 70.88 184 GLY A C 1
ATOM 1461 O O . GLY A 1 184 ? 5.593 -6.622 -20.608 1.00 70.88 184 GLY A O 1
ATOM 1462 N N . ASN A 1 185 ? 6.606 -5.159 -19.243 1.00 75.25 185 ASN A N 1
ATOM 1463 C CA . ASN A 1 185 ? 7.825 -5.934 -18.965 1.00 75.25 185 ASN A CA 1
ATOM 1464 C C . ASN A 1 185 ? 7.590 -7.149 -18.034 1.00 75.25 185 ASN A C 1
ATOM 1466 O O . ASN A 1 185 ? 8.383 -7.413 -17.130 1.00 75.25 185 ASN A O 1
ATOM 1470 N N . GLU A 1 186 ? 6.459 -7.845 -18.191 1.00 75.00 186 GLU A N 1
ATOM 1471 C CA . GLU A 1 186 ? 6.048 -9.007 -17.383 1.00 75.00 186 GLU A CA 1
ATOM 1472 C C . GLU A 1 186 ? 6.014 -8.749 -15.861 1.00 75.00 186 GLU A C 1
ATOM 1474 O O . GLU A 1 186 ? 6.104 -9.661 -15.034 1.00 75.00 186 GLU A O 1
ATOM 1479 N N . GLN A 1 187 ? 5.839 -7.490 -15.452 1.00 83.50 187 GLN A N 1
ATOM 1480 C CA . GLN A 1 187 ? 5.846 -7.075 -14.046 1.00 83.50 187 GLN A CA 1
ATOM 1481 C C . GLN A 1 187 ? 4.501 -7.323 -13.336 1.00 83.50 187 GLN A C 1
ATOM 1483 O O . GLN A 1 187 ? 4.089 -6.566 -12.453 1.00 83.50 187 GLN A O 1
ATOM 1488 N N . TYR A 1 188 ? 3.810 -8.412 -13.683 1.00 87.56 188 TYR A N 1
ATOM 1489 C CA . TYR A 1 188 ? 2.472 -8.742 -13.175 1.00 87.56 188 TYR A CA 1
ATOM 1490 C C . TYR A 1 188 ? 2.420 -8.837 -11.645 1.00 87.56 188 TYR A C 1
ATOM 1492 O O . TYR A 1 188 ? 1.419 -8.476 -11.025 1.00 87.56 188 TYR A O 1
ATOM 1500 N N . ASN A 1 189 ? 3.524 -9.264 -11.024 1.00 93.06 189 ASN A N 1
ATOM 1501 C CA . ASN A 1 189 ? 3.642 -9.352 -9.570 1.00 93.06 189 ASN A CA 1
ATOM 1502 C C . ASN A 1 189 ? 3.516 -7.981 -8.896 1.00 93.06 189 ASN A C 1
ATOM 1504 O O . ASN A 1 189 ? 2.870 -7.877 -7.854 1.00 93.06 189 ASN A O 1
ATOM 1508 N N . LEU A 1 190 ? 4.102 -6.928 -9.477 1.00 94.31 190 LEU A N 1
ATOM 1509 C CA . LEU A 1 190 ? 4.022 -5.586 -8.904 1.00 94.31 190 LEU A CA 1
ATOM 1510 C C . LEU A 1 190 ? 2.600 -5.036 -9.013 1.00 94.31 190 LEU A C 1
ATOM 1512 O O . LEU A 1 190 ? 2.045 -4.570 -8.020 1.00 94.31 190 LEU A O 1
ATOM 1516 N N . TYR A 1 191 ? 1.991 -5.181 -10.192 1.00 95.00 191 TYR A N 1
ATOM 1517 C CA . TYR A 1 191 ? 0.602 -4.794 -10.424 1.00 95.00 191 TYR A CA 1
ATOM 1518 C C . TYR A 1 191 ? -0.332 -5.460 -9.404 1.00 95.00 191 TYR A C 1
ATOM 1520 O O . TYR A 1 191 ? -1.044 -4.783 -8.659 1.00 95.00 191 TYR A O 1
ATOM 1528 N N . PHE A 1 192 ? -0.283 -6.793 -9.317 1.00 96.00 192 PHE A N 1
ATOM 1529 C CA . PHE A 1 192 ? -1.158 -7.565 -8.440 1.00 96.00 192 PHE A CA 1
ATOM 1530 C C . PHE A 1 192 ? -0.951 -7.223 -6.962 1.00 96.00 192 PHE A C 1
ATOM 1532 O O . PHE A 1 192 ? -1.920 -7.020 -6.233 1.00 96.00 192 PHE A O 1
ATOM 1539 N N . THR A 1 193 ? 0.301 -7.122 -6.511 1.00 96.75 193 THR A N 1
ATOM 1540 C CA . THR A 1 193 ? 0.594 -6.818 -5.102 1.00 96.75 193 THR A CA 1
ATOM 1541 C C . THR A 1 193 ? 0.219 -5.386 -4.720 1.00 96.75 193 THR A C 1
ATOM 1543 O O . THR A 1 193 ? -0.248 -5.182 -3.603 1.00 96.75 193 THR A O 1
ATOM 1546 N N . SER A 1 194 ? 0.331 -4.405 -5.626 1.00 96.94 194 SER A N 1
ATOM 1547 C CA . SER A 1 194 ? -0.150 -3.041 -5.366 1.00 96.94 194 SER A CA 1
ATOM 1548 C C . SER A 1 194 ? -1.671 -3.011 -5.189 1.00 96.94 194 SER A C 1
ATOM 1550 O O . SER A 1 194 ? -2.154 -2.462 -4.197 1.00 96.94 194 SER A O 1
ATOM 1552 N N . TRP A 1 195 ? -2.424 -3.674 -6.075 1.00 97.81 195 TRP A N 1
ATOM 1553 C CA . TRP A 1 195 ? -3.878 -3.845 -5.925 1.00 97.81 195 TRP A CA 1
ATOM 1554 C C . TRP A 1 195 ? -4.260 -4.592 -4.652 1.00 97.81 195 TRP A C 1
ATOM 1556 O O . TRP A 1 195 ? -5.205 -4.199 -3.966 1.00 97.81 195 TRP A O 1
ATOM 1566 N N . LEU A 1 196 ? -3.511 -5.634 -4.297 1.00 97.69 196 LEU A N 1
ATOM 1567 C CA . LEU A 1 196 ? -3.713 -6.368 -3.055 1.00 97.69 196 LEU A CA 1
ATOM 1568 C C . LEU A 1 196 ? -3.522 -5.459 -1.829 1.00 97.69 196 LEU A C 1
ATOM 1570 O O . LEU A 1 196 ? -4.337 -5.500 -0.908 1.00 97.69 196 LEU A O 1
ATOM 1574 N N . CYS A 1 197 ? -2.511 -4.588 -1.815 1.00 98.12 197 CYS A N 1
ATOM 1575 C CA . CYS A 1 197 ? -2.337 -3.601 -0.746 1.00 98.12 197 CYS A CA 1
ATOM 1576 C C . CYS A 1 197 ? -3.530 -2.638 -0.634 1.00 98.12 197 CYS A C 1
ATOM 1578 O O . CYS A 1 197 ? -4.025 -2.409 0.470 1.00 98.12 197 CYS A O 1
ATOM 1580 N N . LEU A 1 198 ? -4.060 -2.122 -1.748 1.00 98.19 198 LEU A N 1
ATOM 1581 C CA . LEU A 1 198 ? -5.262 -1.279 -1.701 1.00 98.19 198 LEU A CA 1
ATOM 1582 C C . LEU A 1 198 ? -6.481 -2.050 -1.177 1.00 98.19 198 LEU A C 1
ATOM 1584 O O . LEU A 1 198 ? -7.198 -1.570 -0.301 1.00 98.19 198 LEU A O 1
ATOM 1588 N N . TRP A 1 199 ? -6.719 -3.266 -1.665 1.00 97.94 199 TRP A N 1
ATOM 1589 C CA . TRP A 1 199 ? -7.855 -4.056 -1.190 1.00 97.94 199 TRP A CA 1
ATOM 1590 C C . TRP A 1 199 ? -7.747 -4.399 0.293 1.00 97.94 199 TRP A C 1
ATOM 1592 O O . TRP A 1 199 ? -8.743 -4.368 1.015 1.00 97.94 199 TRP A O 1
ATOM 1602 N N . THR A 1 200 ? -6.539 -4.674 0.778 1.00 97.56 200 THR A N 1
ATOM 1603 C CA . THR A 1 200 ? -6.310 -4.982 2.192 1.00 97.56 200 THR A CA 1
ATOM 1604 C C . THR A 1 200 ? -6.430 -3.754 3.093 1.00 97.56 200 THR A C 1
ATOM 1606 O O . THR A 1 200 ? -6.906 -3.900 4.224 1.00 97.56 200 THR A O 1
ATOM 1609 N N . THR A 1 201 ? -6.117 -2.539 2.617 1.00 97.88 201 THR A N 1
ATOM 1610 C CA . THR A 1 201 ? -6.431 -1.307 3.367 1.00 97.88 201 THR A CA 1
ATOM 1611 C C . THR A 1 201 ? -7.937 -1.070 3.459 1.00 97.88 201 THR A C 1
ATOM 1613 O O . THR A 1 201 ? -8.435 -0.860 4.569 1.00 97.88 201 THR A O 1
ATOM 1616 N N . PHE A 1 202 ? -8.687 -1.209 2.357 1.00 97.38 202 PHE A N 1
ATOM 1617 C CA . PHE A 1 202 ? -10.157 -1.130 2.382 1.00 97.38 202 PHE A CA 1
ATOM 1618 C C . PHE A 1 202 ? -10.782 -2.179 3.300 1.00 97.38 202 PHE A C 1
ATOM 1620 O O . PHE A 1 202 ? -11.654 -1.859 4.109 1.00 97.38 202 PHE A O 1
ATOM 1627 N N . TRP A 1 203 ? -10.307 -3.420 3.229 1.00 96.56 203 TRP A N 1
ATOM 1628 C CA . TRP A 1 203 ? -10.790 -4.499 4.084 1.00 96.56 203 TRP A CA 1
ATOM 1629 C C . TRP A 1 203 ? -10.502 -4.240 5.570 1.00 96.56 203 TRP A C 1
ATOM 1631 O O . TRP A 1 203 ? -11.345 -4.496 6.434 1.00 96.56 203 TRP A O 1
ATOM 1641 N N . THR A 1 204 ? -9.330 -3.685 5.890 1.00 96.69 204 THR A N 1
ATOM 1642 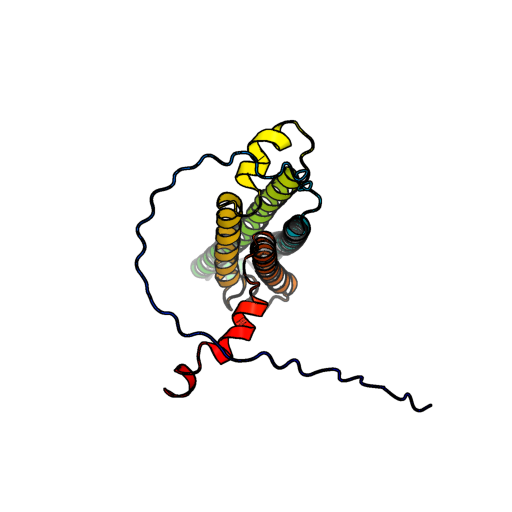C CA . THR A 1 204 ? -8.985 -3.307 7.269 1.00 96.69 204 THR A CA 1
ATOM 1643 C C . THR A 1 204 ? -9.870 -2.161 7.764 1.00 96.69 204 THR A C 1
ATOM 1645 O O . THR A 1 204 ? -10.361 -2.213 8.894 1.00 96.69 204 THR A O 1
ATOM 1648 N N . LEU A 1 205 ? -10.145 -1.170 6.910 1.00 97.00 205 LEU A N 1
ATOM 1649 C CA . LEU A 1 205 ? -11.076 -0.081 7.204 1.00 97.00 205 LEU A CA 1
ATOM 1650 C C . LEU A 1 205 ? -12.511 -0.592 7.425 1.00 97.00 205 LEU A C 1
ATOM 1652 O O . LEU A 1 205 ? -13.169 -0.185 8.380 1.00 97.00 205 LEU A O 1
ATOM 1656 N N . GLU A 1 206 ? -12.986 -1.539 6.614 1.00 96.19 206 GLU A N 1
ATOM 1657 C CA . GLU A 1 206 ? -14.293 -2.174 6.815 1.00 96.19 206 GLU A CA 1
ATOM 1658 C C . GLU A 1 206 ? -14.380 -2.866 8.181 1.00 96.19 206 GLU A C 1
ATOM 1660 O O . GLU A 1 206 ? -15.352 -2.698 8.922 1.00 96.19 206 GLU A O 1
ATOM 1665 N N . ARG A 1 207 ? -13.342 -3.626 8.550 1.00 94.81 207 ARG A N 1
ATOM 1666 C CA . ARG A 1 207 ? -13.269 -4.292 9.858 1.00 94.81 207 ARG A CA 1
ATOM 1667 C C . ARG A 1 207 ? -13.284 -3.294 11.008 1.00 94.81 207 ARG A C 1
ATOM 1669 O O . ARG A 1 207 ? -13.858 -3.608 12.052 1.00 94.81 207 ARG A O 1
ATOM 1676 N N . TRP A 1 208 ? -12.684 -2.120 10.823 1.00 95.31 208 TRP A N 1
ATOM 1677 C CA . TRP A 1 208 ? -12.774 -1.028 11.784 1.00 95.31 208 TRP A CA 1
ATOM 1678 C C . TRP A 1 208 ? -14.214 -0.522 11.922 1.00 95.31 208 TRP A C 1
ATOM 1680 O O . TRP A 1 208 ? -14.721 -0.478 13.041 1.00 95.31 208 TRP A O 1
ATOM 1690 N N . PHE A 1 209 ? -14.911 -0.245 10.813 1.00 94.94 209 PHE A N 1
ATOM 1691 C CA . PHE A 1 209 ? -16.313 0.194 10.848 1.00 94.94 209 PHE A CA 1
ATOM 1692 C C . PHE A 1 209 ? -17.221 -0.810 11.561 1.00 94.94 209 PHE A C 1
ATOM 1694 O O . PHE A 1 209 ? -17.970 -0.433 12.463 1.00 94.94 209 PHE A O 1
ATOM 1701 N N . VAL A 1 210 ? -17.095 -2.097 11.228 1.00 94.12 210 VAL A N 1
ATOM 1702 C CA . VAL A 1 210 ? -17.882 -3.163 11.864 1.00 94.12 210 VAL A CA 1
ATOM 1703 C C . VAL A 1 210 ? -17.580 -3.270 13.363 1.00 94.12 210 VAL A C 1
ATOM 1705 O O . VAL A 1 210 ? -18.499 -3.431 14.162 1.00 94.12 210 VAL A O 1
ATOM 1708 N N . ALA A 1 211 ? -16.311 -3.159 13.772 1.00 91.81 211 ALA A N 1
ATOM 1709 C CA . ALA A 1 211 ? -15.924 -3.208 15.186 1.00 91.81 211 ALA A CA 1
ATOM 1710 C C . ALA A 1 211 ? -16.392 -1.977 15.986 1.00 91.81 211 ALA A C 1
ATOM 1712 O O . ALA A 1 211 ? -16.618 -2.079 17.190 1.00 91.81 211 ALA A O 1
ATOM 1713 N N . SER A 1 212 ? -16.548 -0.840 15.312 1.00 92.38 212 SER A N 1
ATOM 1714 C CA . SER A 1 212 ? -17.090 0.414 15.842 1.00 92.38 212 SER A CA 1
ATOM 1715 C C . SER A 1 212 ? -18.630 0.424 15.921 1.00 92.38 212 SER A C 1
ATOM 1717 O O . SER A 1 212 ? -19.224 1.387 16.397 1.00 92.38 212 SER A O 1
ATOM 1719 N N . GLY A 1 213 ? -19.305 -0.645 15.478 1.00 92.62 213 GLY A N 1
ATOM 1720 C CA . GLY A 1 213 ? -20.771 -0.710 15.435 1.00 92.62 213 GLY A CA 1
ATOM 1721 C C . GLY A 1 213 ? -21.389 0.106 14.295 1.00 92.62 213 GLY A C 1
ATOM 1722 O O . GLY A 1 213 ? -22.601 0.302 14.260 1.00 92.62 213 GLY A O 1
ATOM 1723 N N . MET A 1 214 ? -20.572 0.572 13.348 1.00 92.44 214 MET A N 1
ATOM 1724 C CA . MET A 1 214 ? -21.045 1.243 12.142 1.00 92.44 214 MET A CA 1
ATOM 1725 C C . MET A 1 214 ? -21.480 0.205 11.098 1.00 92.44 214 MET A C 1
ATOM 1727 O O . MET A 1 214 ? -21.039 -0.948 11.100 1.00 92.44 214 MET A O 1
ATOM 1731 N N . SER A 1 215 ? -22.364 0.608 10.184 1.00 91.88 215 SER A N 1
ATOM 1732 C CA . SER A 1 215 ? -22.795 -0.240 9.069 1.00 91.88 215 SER A CA 1
ATOM 1733 C C . SER A 1 215 ? -21.603 -0.638 8.194 1.00 91.88 215 SER A C 1
ATOM 1735 O O . SER A 1 215 ? -20.805 0.221 7.822 1.00 91.88 215 SER A O 1
ATOM 1737 N N . SER A 1 216 ? -21.502 -1.920 7.829 1.00 93.56 216 SER A N 1
ATOM 1738 C CA . SER A 1 216 ? -20.474 -2.392 6.894 1.00 93.56 216 SER A CA 1
ATOM 1739 C C . SER A 1 216 ? -20.656 -1.774 5.507 1.00 93.56 216 SER A C 1
ATOM 1741 O O . SER A 1 216 ? -21.773 -1.402 5.132 1.00 93.56 216 SER A O 1
ATOM 1743 N N . PHE A 1 217 ? -19.583 -1.723 4.710 1.00 89.00 217 PHE A N 1
ATOM 1744 C CA . PHE A 1 217 ? -19.671 -1.260 3.321 1.00 89.00 217 PHE A CA 1
ATOM 1745 C C . PHE A 1 217 ? -20.653 -2.101 2.510 1.00 89.00 217 PHE A C 1
ATOM 1747 O O . PHE A 1 217 ? -21.437 -1.548 1.746 1.00 89.00 217 PHE A O 1
ATOM 1754 N N . GLN A 1 218 ? -20.693 -3.416 2.741 1.00 89.62 218 GLN A N 1
ATOM 1755 C CA . GLN A 1 218 ? -21.683 -4.287 2.113 1.00 89.62 218 GLN A CA 1
ATOM 1756 C C . GLN A 1 218 ? -23.121 -3.843 2.418 1.00 89.62 218 GLN A C 1
ATOM 1758 O O . GLN A 1 218 ? -23.915 -3.717 1.491 1.00 89.62 218 GLN A O 1
ATOM 1763 N N . LYS A 1 219 ? -23.452 -3.567 3.690 1.00 89.94 219 LYS A N 1
ATOM 1764 C CA . LYS A 1 219 ? -24.791 -3.088 4.083 1.00 89.94 219 LYS A CA 1
ATOM 1765 C C . LYS A 1 219 ? -25.097 -1.712 3.494 1.00 89.94 219 LYS A C 1
ATOM 1767 O O . LYS A 1 219 ? -26.231 -1.443 3.105 1.00 89.94 219 LYS A O 1
ATOM 1772 N N . PHE A 1 220 ? -24.090 -0.843 3.431 1.00 87.62 220 PHE A N 1
ATOM 1773 C CA . PHE A 1 220 ? -24.213 0.472 2.813 1.00 87.62 220 PHE A CA 1
ATOM 1774 C C . PHE A 1 220 ? -24.547 0.354 1.318 1.00 87.62 220 PHE A C 1
ATOM 1776 O O . PHE A 1 220 ? -25.567 0.892 0.886 1.00 87.62 220 PHE A O 1
ATOM 1783 N N . ILE A 1 221 ? -23.767 -0.424 0.559 1.00 87.81 221 ILE A N 1
ATOM 1784 C CA . ILE A 1 221 ? -23.966 -0.651 -0.881 1.00 87.81 221 ILE A CA 1
ATOM 1785 C C . ILE A 1 221 ? -25.284 -1.386 -1.146 1.00 87.81 221 ILE A C 1
ATOM 1787 O O . ILE A 1 221 ? -26.040 -0.983 -2.023 1.00 87.81 221 ILE A O 1
ATOM 1791 N N . SER A 1 222 ? -25.633 -2.415 -0.368 1.00 88.81 222 SER A N 1
ATOM 1792 C CA . SER A 1 222 ? -26.909 -3.124 -0.550 1.00 88.81 222 SER A CA 1
ATOM 1793 C C . SER A 1 222 ? -28.122 -2.242 -0.248 1.00 88.81 222 SER A C 1
ATOM 1795 O O . SER A 1 222 ? -29.218 -2.520 -0.724 1.00 88.81 222 SER A O 1
ATOM 1797 N N . SER A 1 223 ? -27.948 -1.175 0.539 1.00 86.94 223 SER A N 1
ATOM 1798 C CA . SER A 1 223 ? -29.010 -0.203 0.803 1.00 86.94 223 SER A CA 1
ATOM 1799 C C . SER A 1 223 ? -29.164 0.856 -0.297 1.00 86.94 223 SER A C 1
ATOM 1801 O O . SER A 1 223 ? -30.193 1.532 -0.330 1.00 86.94 223 SER A O 1
ATOM 1803 N N . TRP A 1 224 ? -28.193 1.002 -1.211 1.00 82.81 224 TRP A N 1
ATOM 1804 C CA . TRP A 1 224 ? -28.237 2.013 -2.277 1.00 82.81 224 TRP A CA 1
ATOM 1805 C C . TRP A 1 224 ? -29.465 1.927 -3.186 1.00 82.81 224 TRP A C 1
ATOM 1807 O O . TRP A 1 224 ? -30.089 2.972 -3.373 1.00 82.81 224 TRP A O 1
ATOM 1817 N N . PRO A 1 225 ? -29.883 0.753 -3.702 1.00 83.81 225 PRO A N 1
ATOM 1818 C CA . PRO A 1 225 ? -31.075 0.661 -4.550 1.00 83.81 225 PRO A CA 1
ATOM 1819 C C . PRO A 1 225 ? -32.330 1.243 -3.884 1.00 83.81 225 PRO A C 1
ATOM 1821 O O . PRO A 1 225 ? -33.168 1.856 -4.541 1.00 83.81 225 PRO A O 1
ATOM 1824 N N . ASN A 1 226 ? -32.426 1.129 -2.557 1.00 79.50 226 ASN A N 1
ATOM 1825 C CA . ASN A 1 226 ? -33.554 1.648 -1.789 1.00 79.50 226 ASN A CA 1
ATOM 1826 C C . ASN A 1 226 ? -33.422 3.141 -1.448 1.00 79.50 226 ASN A C 1
ATOM 1828 O O . ASN A 1 226 ? -34.442 3.806 -1.275 1.00 79.50 226 ASN A O 1
ATOM 1832 N N . ARG A 1 227 ? -32.197 3.681 -1.376 1.00 76.12 227 ARG A N 1
ATOM 1833 C CA . ARG A 1 227 ? -31.922 5.101 -1.074 1.00 76.12 227 ARG A CA 1
ATOM 1834 C C . ARG A 1 227 ? -31.879 5.995 -2.317 1.00 76.12 227 ARG A C 1
ATOM 1836 O O . ARG A 1 227 ? -32.180 7.178 -2.219 1.00 76.12 227 ARG A O 1
ATOM 1843 N N . CYS A 1 228 ? -31.539 5.443 -3.479 1.00 69.12 228 CYS A N 1
ATOM 1844 C CA . CYS A 1 228 ? -31.360 6.178 -4.734 1.00 69.12 228 CYS A CA 1
ATOM 1845 C C . CYS A 1 228 ? -32.491 5.936 -5.747 1.00 69.12 228 CYS A C 1
ATOM 1847 O O . CYS A 1 228 ? -32.255 6.017 -6.950 1.00 69.12 228 CYS A O 1
ATOM 1849 N N . LYS A 1 229 ? -33.732 5.691 -5.295 1.00 67.31 229 LYS A N 1
ATOM 1850 C CA . LYS A 1 229 ? -34.894 5.565 -6.201 1.00 67.31 229 LYS A CA 1
ATOM 1851 C C . LYS A 1 229 ? -35.050 6.774 -7.141 1.00 67.31 229 LYS A C 1
ATOM 1853 O O . LYS A 1 229 ? -35.525 6.615 -8.255 1.00 67.31 229 LYS A O 1
ATOM 1858 N N . LEU A 1 230 ? -34.605 7.963 -6.715 1.00 63.75 230 LEU A N 1
ATOM 1859 C CA . LEU A 1 230 ? -34.715 9.201 -7.492 1.00 63.75 230 LEU A CA 1
ATOM 1860 C C . LEU A 1 230 ? -33.722 9.303 -8.668 1.00 63.75 230 LEU A C 1
ATOM 1862 O O . LEU A 1 230 ? -34.040 9.940 -9.662 1.00 63.75 230 LEU A O 1
ATOM 1866 N N . TRP A 1 231 ? -32.543 8.670 -8.588 1.00 61.44 231 TRP A N 1
ATOM 1867 C CA . TRP A 1 231 ? -31.487 8.804 -9.611 1.00 61.44 231 TRP A CA 1
ATOM 1868 C C . TRP A 1 231 ? -31.788 8.012 -10.893 1.00 61.44 231 TRP A C 1
ATOM 1870 O O . TRP A 1 231 ? -31.370 8.402 -11.978 1.00 61.44 231 TRP A O 1
ATOM 1880 N N . LEU A 1 232 ? -32.547 6.917 -10.769 1.00 58.62 232 LEU A N 1
ATOM 1881 C CA . LEU A 1 232 ? -33.025 6.101 -11.894 1.00 58.62 232 LEU A CA 1
ATOM 1882 C C . LEU A 1 232 ? -34.196 6.744 -12.654 1.00 58.62 232 LEU A C 1
ATOM 1884 O O . LEU A 1 232 ? -34.506 6.304 -13.751 1.00 58.62 232 LEU A O 1
ATOM 1888 N N . ILE A 1 233 ? -34.849 7.760 -12.078 1.00 65.69 233 ILE A N 1
ATOM 1889 C CA . ILE A 1 233 ? -35.970 8.483 -12.706 1.00 65.69 233 ILE A CA 1
ATOM 1890 C C . ILE A 1 233 ? -35.465 9.704 -13.499 1.00 65.69 233 ILE A C 1
ATOM 1892 O O . ILE A 1 233 ? -36.171 10.225 -14.355 1.00 65.69 233 ILE A O 1
ATOM 1896 N N . THR A 1 234 ? -34.240 10.165 -13.234 1.00 63.84 234 THR A N 1
ATOM 1897 C CA . THR A 1 234 ? -33.635 11.349 -13.871 1.00 63.84 234 THR A CA 1
ATOM 1898 C C . THR A 1 234 ? -32.745 11.045 -15.083 1.00 63.84 234 THR A C 1
ATOM 1900 O O . THR A 1 234 ? -32.080 11.957 -15.571 1.00 63.84 234 TH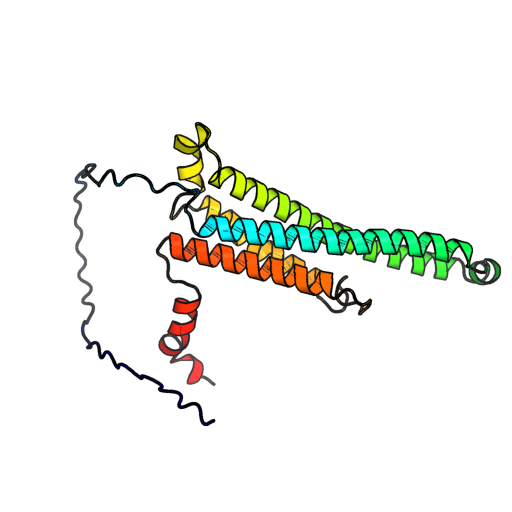R A O 1
ATOM 1903 N N . LEU A 1 235 ? -32.704 9.792 -15.547 1.00 49.19 235 LEU A N 1
ATOM 1904 C CA . LEU A 1 235 ? -31.919 9.314 -16.695 1.00 49.19 235 LEU A CA 1
ATOM 1905 C C . LEU A 1 235 ? -32.864 8.840 -17.803 1.00 49.19 235 LEU A C 1
ATOM 1907 O O . LEU A 1 235 ? -32.602 9.192 -18.972 1.00 49.19 235 LEU A O 1
#

pLDDT: mean 81.9, std 15.96, range [43.12, 98.31]

Radius of gyration: 27.3 Å; Cα contacts (8 Å, |Δi|>4): 154; chains: 1; bounding box: 77×62×71 Å

Nearest PDB structures (foldseek):
  6f6f-assembly1_A-2  TM=2.427E-01  e=1.507E+00  Geobacillus kaustophilus HTA426
  8tn6-assembly1_C  TM=2.961E-01  e=9.683E+00  synthetic construct

Secondary structure (DSSP, 8-state):
----------------------------------TT--------GGG-HHHHHHHHHHHHHHHHHHHHHHHHHHHHHHHHHHHHH--HHHHHHTHHHHHHHHHHHHHHHHHHHHHHHHHHHHHHHHHHHHHHHHH--STHHHHTHHHHHSTT-HHHHHHHHHHHHHHHHHHHHHHSTTSTTTS-SS-HHHHHHHHHHHHHHHHHHHHHHHHTTPPPHHHHHHHHHHH-TTTTT--

Mean predicted aligned error: 11.68 Å

Foldseek 3Di:
DDDDDDDDDDDDDDDDDDDDDDDDDDDDDDPDDPVVPDPPPPDQLLPAPLLVLLVLLLVLLVLLLVLLVVVVVVVVVVVVVVVVPDPVVVCVVVVPVVCCVCVVVVVVLVVLSVVSNVLSVVSNVLSVVVNCLRPPPDPCVVPPSCQQPNQPHVNVVVSLVCQLVSLVVNLVQQVPCPHVCNVPPPSVSNNVSSVSSNVSSLVSNQSSCVSNVHDGPVRVVVCCVVVVVPVVVVD